Protein AF-A0A3M1PK31-F1 (afdb_monomer)

Mean predicted aligned error: 4.6 Å

Solvent-accessible surface area (backbone atoms only — not comparable to full-atom values): 11891 Å² total; per-residue (Å²): 114,63,51,38,39,35,84,59,72,39,51,84,52,79,40,71,87,61,79,31,56,63,57,50,45,74,75,63,45,59,69,44,37,24,31,29,50,45,69,48,54,29,41,84,46,80,47,77,50,61,44,67,73,58,54,55,54,56,68,67,38,74,62,47,71,77,69,54,77,56,72,64,44,52,56,43,36,50,56,41,58,54,45,69,75,42,65,96,52,27,50,86,71,36,68,51,50,34,38,72,49,51,56,53,65,58,42,43,55,52,47,49,57,51,48,58,59,50,70,77,45,86,55,50,42,54,75,44,83,42,83,40,69,44,73,64,73,96,78,86,60,80,79,60,76,38,79,33,32,20,42,38,34,38,50,75,64,78,46,43,69,49,53,51,48,56,32,50,73,35,91,77,58,48,81,64,50,76,57,95,78,26,33,34,40,58,45,60,80,54,53,84,87,45,48,66,60,50,50,52,50,48,55,71,74,33,92

Foldseek 3Di:
DQAQAAQDALVVLVDDGGDHPVVCVVVPDAKDWYFCCFLLVFDGAIDIDGDPVVVVVVCPPPCCVVRPDDPVSVVRSVVSVVLVVVVVCNLVPRLSSVLQSDDQVVLVVLVVVLVVLCVVADFQKDKDKDKDWDATDDPPPSPDTRIFIKIKIAGNDDFPVSLQVLQCPDVVRQHFDDDPRITIDTSSPQDPVCSVVVSVSRRVSGD

Structure (mmCIF, N/CA/C/O backbone):
data_AF-A0A3M1PK31-F1
#
_entry.id   AF-A0A3M1PK31-F1
#
loop_
_atom_site.group_PDB
_atom_site.id
_atom_site.type_symbol
_atom_site.label_atom_id
_atom_site.label_alt_id
_atom_site.label_comp_id
_atom_site.label_asym_id
_atom_site.label_entity_id
_atom_site.label_seq_id
_atom_site.pdbx_PDB_ins_code
_atom_site.Cartn_x
_atom_site.Cartn_y
_atom_site.Cartn_z
_atom_site.occupancy
_atom_site.B_iso_or_equiv
_atom_site.auth_seq_id
_atom_site.auth_comp_id
_atom_site.auth_asym_id
_atom_site.auth_atom_id
_atom_site.pdbx_PDB_model_num
ATOM 1 N N . ASP A 1 1 ? -18.184 7.764 10.347 1.00 86.62 1 ASP A N 1
ATOM 2 C CA . ASP A 1 1 ? -17.273 6.761 9.772 1.00 86.62 1 ASP A CA 1
ATOM 3 C C . ASP A 1 1 ? -15.996 7.482 9.392 1.00 86.62 1 ASP A C 1
ATOM 5 O O . ASP A 1 1 ? -16.093 8.498 8.718 1.00 86.62 1 ASP A O 1
ATOM 9 N N . LEU A 1 2 ? -14.847 7.027 9.887 1.00 87.75 2 LEU A N 1
ATOM 10 C CA . LEU A 1 2 ? -13.545 7.624 9.579 1.00 87.75 2 LEU A CA 1
ATOM 11 C C . LEU A 1 2 ? -12.816 6.904 8.448 1.00 87.75 2 LEU A C 1
ATOM 13 O O . LEU A 1 2 ? -11.747 7.344 8.048 1.00 87.75 2 LEU A O 1
ATOM 17 N N . GLY A 1 3 ? -13.347 5.793 7.933 1.00 83.75 3 GLY A N 1
ATOM 18 C CA . GLY A 1 3 ? -12.746 5.083 6.813 1.00 83.75 3 GLY A CA 1
ATOM 19 C C . GLY A 1 3 ? -11.389 4.456 7.153 1.00 83.75 3 GLY A C 1
ATOM 20 O O . GLY A 1 3 ? -11.340 3.251 7.378 1.00 83.75 3 GLY A O 1
ATOM 21 N N . GLY A 1 4 ? -10.308 5.245 7.137 1.00 79.19 4 GLY A N 1
ATOM 22 C CA . GLY A 1 4 ? -8.901 4.827 7.196 1.00 79.19 4 GLY A CA 1
ATOM 23 C C . GLY A 1 4 ? -8.411 4.282 8.540 1.00 79.19 4 GLY A C 1
ATOM 24 O O . GLY A 1 4 ? -7.447 3.516 8.556 1.00 79.19 4 GLY A O 1
ATOM 25 N N . GLY A 1 5 ? -9.085 4.621 9.644 1.00 84.88 5 GLY A N 1
ATOM 26 C CA . GLY A 1 5 ? -8.780 4.057 10.962 1.00 84.88 5 GLY A CA 1
ATOM 27 C C . GLY A 1 5 ? -7.474 4.553 11.571 1.00 84.88 5 GLY A C 1
ATOM 28 O O . GLY A 1 5 ? -6.695 3.761 12.099 1.00 84.88 5 GLY A O 1
ATOM 29 N N . ILE A 1 6 ? -7.224 5.858 11.484 1.00 90.75 6 ILE A N 1
ATOM 30 C CA . ILE A 1 6 ? -5.973 6.464 11.936 1.00 90.75 6 ILE A CA 1
ATOM 31 C C . ILE A 1 6 ? -5.894 6.460 13.464 1.00 90.75 6 ILE A C 1
ATOM 33 O O . ILE A 1 6 ? -6.702 7.085 14.147 1.00 90.75 6 ILE A O 1
ATOM 37 N N . LEU A 1 7 ? -4.919 5.738 14.022 1.00 92.56 7 LEU A N 1
ATOM 38 C CA . LEU A 1 7 ? -4.739 5.621 15.477 1.00 92.56 7 LEU A CA 1
ATOM 39 C C . LEU A 1 7 ? -3.730 6.617 16.058 1.00 92.56 7 LEU A C 1
ATOM 41 O O . LEU A 1 7 ? -3.686 6.801 17.276 1.00 92.56 7 LEU A O 1
ATOM 45 N N . LEU A 1 8 ? -2.901 7.216 15.206 1.00 91.31 8 LEU A N 1
ATOM 46 C CA . LEU A 1 8 ? -1.819 8.133 15.555 1.00 91.31 8 LEU A CA 1
ATOM 47 C C . LEU A 1 8 ? -1.768 9.249 14.518 1.00 91.31 8 LEU A C 1
ATOM 49 O O . LEU A 1 8 ? -2.041 8.988 13.352 1.00 91.31 8 LEU A O 1
ATOM 53 N N . ASP A 1 9 ? -1.355 10.440 14.937 1.00 91.00 9 ASP A N 1
ATOM 54 C CA . ASP A 1 9 ? -1.111 11.555 14.025 1.00 91.00 9 ASP A CA 1
ATOM 55 C C . ASP A 1 9 ? -0.061 11.174 12.962 1.00 91.00 9 ASP A C 1
ATOM 57 O O . ASP A 1 9 ? 1.114 10.935 13.271 1.00 91.00 9 ASP A O 1
ATOM 61 N N . LEU A 1 10 ? -0.507 11.093 11.705 1.00 89.31 10 LEU A N 1
ATOM 62 C CA . LEU A 1 10 ? 0.322 10.699 10.570 1.00 89.31 10 LEU A CA 1
ATOM 63 C C . LEU A 1 10 ? 1.341 11.776 10.187 1.00 89.31 10 LEU A C 1
ATOM 65 O O . LEU A 1 10 ? 2.381 11.445 9.612 1.00 89.31 10 LEU A O 1
ATOM 69 N N . GLN A 1 11 ? 1.114 13.035 10.568 1.00 89.94 11 GLN A N 1
ATOM 70 C CA . GLN A 1 11 ? 2.037 14.135 10.290 1.00 89.94 11 GLN A CA 1
ATOM 71 C C . GLN A 1 11 ? 3.394 13.915 10.962 1.00 89.94 11 GLN A C 1
ATOM 73 O O . GLN A 1 11 ? 4.430 14.309 10.426 1.00 89.94 11 GLN A O 1
ATOM 78 N N . THR A 1 12 ? 3.420 13.169 12.072 1.00 89.62 12 THR A N 1
ATOM 79 C CA . THR A 1 12 ? 4.662 12.732 12.733 1.00 89.62 12 THR A CA 1
ATOM 80 C C . THR A 1 12 ? 5.536 11.813 11.867 1.00 89.62 12 THR A C 1
ATOM 82 O O . THR A 1 12 ? 6.713 11.616 12.171 1.00 89.62 12 THR A O 1
ATOM 85 N N . PHE A 1 13 ? 4.985 11.283 10.772 1.00 87.31 13 PHE A N 1
ATOM 86 C CA . PHE A 1 13 ? 5.666 10.454 9.777 1.00 87.31 13 PHE A CA 1
ATOM 87 C C . PHE A 1 13 ? 5.827 11.159 8.420 1.00 87.31 13 PHE A C 1
ATOM 89 O O . PHE A 1 13 ? 6.132 10.498 7.430 1.00 87.31 13 PHE A O 1
ATOM 96 N N . GLY A 1 14 ? 5.617 12.480 8.355 1.00 86.00 14 GLY A N 1
ATOM 97 C CA . GLY A 1 14 ? 5.707 13.249 7.109 1.00 86.00 14 GLY A CA 1
ATOM 98 C C . GLY A 1 14 ? 4.541 13.011 6.148 1.00 86.00 14 GLY A C 1
ATOM 99 O O . GLY A 1 14 ? 4.674 13.251 4.951 1.00 86.00 14 GLY A O 1
ATOM 100 N N . LEU A 1 15 ? 3.416 12.511 6.662 1.00 87.44 15 LEU A N 1
ATOM 101 C CA . LEU A 1 15 ? 2.201 12.262 5.897 1.00 87.44 15 LEU A CA 1
ATOM 102 C C . LEU A 1 15 ? 1.158 13.368 6.130 1.00 87.44 15 LEU A C 1
ATOM 104 O O . LEU A 1 15 ? 1.222 14.072 7.137 1.00 87.44 15 LEU A O 1
ATOM 108 N N . PRO A 1 16 ? 0.181 13.507 5.225 1.00 85.81 16 PRO A N 1
ATOM 109 C CA . PRO A 1 16 ? -0.961 14.399 5.389 1.00 85.81 16 PRO A CA 1
ATOM 110 C C . PRO A 1 16 ? -1.743 14.199 6.685 1.00 85.81 16 PRO A C 1
ATOM 112 O O . PRO A 1 16 ? -1.752 13.108 7.263 1.00 85.81 16 PRO A O 1
ATOM 115 N N . TYR A 1 17 ? -2.436 15.257 7.114 1.00 87.50 17 TYR A N 1
ATOM 116 C CA . TYR A 1 17 ? -3.366 15.156 8.233 1.00 87.50 17 TYR A CA 1
ATOM 117 C C . TYR A 1 17 ? -4.564 14.291 7.850 1.00 87.50 17 TYR A C 1
ATOM 119 O O . TYR A 1 17 ? -5.171 14.458 6.795 1.00 87.50 17 TYR A O 1
ATOM 127 N N . GLU A 1 18 ? -4.933 13.412 8.770 1.00 86.75 18 GLU A N 1
ATOM 128 C CA . GLU A 1 18 ? -6.112 12.569 8.689 1.00 86.75 18 GLU A CA 1
ATOM 129 C C . GLU A 1 18 ? -6.765 12.502 10.070 1.00 86.75 18 GLU A C 1
ATOM 131 O O . GLU A 1 18 ? -6.036 12.365 11.061 1.00 86.75 18 GLU A O 1
ATOM 136 N N . PRO A 1 19 ? -8.107 12.542 10.176 1.00 88.44 19 PRO A N 1
ATOM 137 C CA . PRO A 1 19 ? -8.781 12.520 11.466 1.00 88.44 19 PRO A CA 1
ATOM 138 C C . PRO A 1 19 ? -8.386 11.305 12.308 1.00 88.44 19 PRO A C 1
ATOM 140 O O . PRO A 1 19 ? -8.668 10.151 11.959 1.00 88.44 19 PRO A O 1
ATOM 143 N N . VAL A 1 20 ? -7.772 11.562 13.463 1.00 93.25 20 VAL A N 1
ATOM 144 C CA . VAL A 1 20 ? -7.381 10.498 14.384 1.00 93.25 20 VAL A CA 1
ATOM 145 C C . VAL A 1 20 ? -8.629 9.995 15.110 1.00 93.25 20 VAL A C 1
ATOM 147 O O . VAL A 1 20 ? -9.448 10.764 15.616 1.00 93.25 20 VAL A O 1
ATOM 150 N N . VAL A 1 21 ? -8.771 8.674 15.226 1.00 94.25 21 VAL A N 1
ATOM 151 C CA . VAL A 1 21 ? -9.909 8.023 15.899 1.00 94.25 21 VAL A CA 1
ATOM 152 C C . VAL A 1 21 ? -10.129 8.587 17.306 1.00 94.25 21 VAL A C 1
ATOM 154 O O . VAL A 1 21 ? -11.269 8.788 17.723 1.00 94.25 21 VAL A O 1
ATOM 157 N N . ARG A 1 22 ? -9.041 8.867 18.034 1.00 93.88 22 ARG A N 1
ATOM 158 C CA . ARG A 1 22 ? -9.087 9.467 19.372 1.00 93.88 22 ARG A CA 1
ATOM 159 C C . ARG A 1 22 ? -9.690 10.874 19.357 1.00 93.88 22 ARG A C 1
ATOM 161 O O . ARG A 1 22 ? -10.565 11.134 20.173 1.00 93.88 22 ARG A O 1
ATOM 168 N N . GLU A 1 23 ? -9.271 11.729 18.428 1.00 94.44 23 GLU A N 1
ATOM 169 C CA . GLU A 1 23 ? -9.758 13.112 18.316 1.00 94.44 23 GLU A CA 1
ATOM 170 C C . GLU A 1 23 ? -11.274 13.136 18.119 1.00 94.44 23 GLU A C 1
ATOM 172 O O . GLU A 1 23 ? -11.984 13.873 18.792 1.00 94.44 23 GLU A O 1
ATOM 177 N N . SER A 1 24 ? -11.802 12.249 17.269 1.00 93.62 24 SER A N 1
ATOM 178 C CA . SER A 1 24 ? -13.251 12.151 17.047 1.00 93.62 24 SER A CA 1
ATOM 179 C C . SER A 1 24 ? -14.029 11.798 18.320 1.00 93.62 24 SER A C 1
ATOM 181 O O . SER A 1 24 ? -15.125 12.318 18.538 1.00 93.62 24 SER A O 1
ATOM 183 N N . ILE A 1 25 ? -13.473 10.927 19.168 1.00 94.56 25 ILE A N 1
ATOM 184 C CA . ILE A 1 25 ? -14.068 10.571 20.463 1.00 94.56 25 ILE A CA 1
ATOM 185 C C . ILE A 1 25 ? -13.979 11.742 21.449 1.00 94.56 25 ILE A C 1
ATOM 187 O O . ILE A 1 25 ? -14.954 12.027 22.141 1.00 94.56 25 ILE A O 1
ATOM 191 N N . GLU A 1 26 ? -12.842 12.436 21.497 1.00 94.56 26 GLU A N 1
ATOM 192 C CA . GLU A 1 26 ? -12.623 13.603 22.364 1.00 94.56 26 GLU A CA 1
ATOM 193 C C . GLU A 1 26 ? -13.519 14.792 21.982 1.00 94.56 26 GLU A C 1
ATOM 195 O O . GLU A 1 26 ? -13.998 15.503 22.863 1.00 94.56 26 GLU A O 1
ATOM 200 N N . LEU A 1 27 ? -13.855 14.939 20.695 1.00 95.31 27 LEU A N 1
ATOM 201 C CA . LEU A 1 27 ? -14.845 15.898 20.184 1.00 95.31 27 LEU A CA 1
ATOM 202 C C . LEU A 1 27 ? -16.301 15.543 20.546 1.00 95.31 27 LEU A C 1
ATOM 204 O O . LEU A 1 27 ? -17.226 16.273 20.195 1.00 95.31 27 LEU A O 1
ATOM 208 N N . GLY A 1 28 ? -16.523 14.435 21.257 1.00 94.94 28 GLY A N 1
ATOM 209 C CA . GLY A 1 28 ? -17.825 14.058 21.801 1.00 94.94 28 GLY A CA 1
ATOM 210 C C . GLY A 1 28 ? -18.619 13.069 20.952 1.00 94.94 28 GLY A C 1
ATOM 211 O O . GLY A 1 28 ? -19.740 12.733 21.344 1.00 94.94 28 GLY A O 1
ATOM 212 N N . THR A 1 29 ? -18.054 12.560 19.849 1.00 96.25 29 THR A N 1
ATOM 213 C CA . THR A 1 29 ? -18.714 11.553 19.003 1.00 96.25 29 THR A CA 1
ATOM 214 C C . THR A 1 29 ? -19.047 10.300 19.813 1.00 96.25 29 THR A C 1
ATOM 216 O O . THR A 1 29 ? -18.182 9.686 20.437 1.00 96.25 29 THR A O 1
ATOM 219 N N . ASP A 1 30 ? -20.313 9.885 19.779 1.00 97.19 30 ASP A N 1
ATOM 220 C CA . ASP A 1 30 ? -20.804 8.752 20.565 1.00 97.19 30 ASP A CA 1
ATOM 221 C C . ASP A 1 30 ? -20.261 7.399 20.091 1.00 97.19 30 ASP A C 1
ATOM 223 O O . ASP A 1 30 ? -19.951 6.522 20.907 1.00 97.19 30 ASP A O 1
ATOM 227 N N . VAL A 1 31 ? -20.170 7.227 18.769 1.00 97.62 31 VAL A N 1
ATOM 228 C CA . VAL A 1 31 ? -19.712 6.009 18.095 1.00 97.62 31 VAL A CA 1
ATOM 229 C C . VAL A 1 31 ? -18.924 6.379 16.843 1.00 97.62 31 VAL A C 1
ATOM 231 O O . VAL A 1 31 ? -19.409 7.098 15.973 1.00 97.62 31 VAL A O 1
ATOM 234 N N . VAL A 1 32 ? -17.724 5.825 16.730 1.00 97.06 32 VAL A N 1
ATOM 235 C CA . VAL A 1 32 ? -16.835 5.945 15.579 1.00 97.06 32 VAL A CA 1
ATOM 236 C C . VAL A 1 32 ? -16.633 4.561 14.970 1.00 97.06 32 VAL A C 1
ATOM 238 O O . VAL A 1 32 ? -16.400 3.578 15.676 1.00 97.06 32 VAL A O 1
ATOM 241 N N . THR A 1 33 ? -16.711 4.493 13.645 1.00 96.38 33 THR A N 1
ATOM 242 C CA . THR A 1 33 ? -16.444 3.286 12.857 1.00 96.38 33 THR A CA 1
ATOM 243 C C . THR A 1 33 ? -15.289 3.528 11.898 1.00 96.38 33 THR A C 1
ATOM 245 O O . THR A 1 33 ? -15.103 4.662 11.456 1.00 96.38 33 THR A O 1
ATOM 248 N N . PHE A 1 34 ? -14.528 2.483 11.578 1.00 94.88 34 PHE A N 1
ATOM 249 C CA . PHE A 1 34 ? -13.478 2.520 10.558 1.00 94.88 34 PHE A CA 1
ATOM 250 C C . PHE A 1 34 ? -13.084 1.110 10.095 1.00 94.88 34 PHE A C 1
ATOM 252 O O . PHE A 1 34 ? -13.399 0.113 10.750 1.00 94.88 34 PHE A O 1
ATOM 259 N N . SER A 1 35 ? -12.397 1.032 8.956 1.00 92.81 35 SER A N 1
ATOM 260 C CA . SER A 1 35 ? -11.882 -0.213 8.379 1.00 92.81 35 SER A CA 1
ATOM 261 C C . SER A 1 35 ? -10.539 -0.598 9.002 1.00 92.81 35 SER A C 1
ATOM 263 O O . SER A 1 35 ? -9.693 0.264 9.237 1.00 92.81 35 SER A O 1
ATOM 265 N N . GLY A 1 36 ? -10.322 -1.892 9.242 1.00 93.69 36 GLY A N 1
ATOM 266 C CA . GLY A 1 36 ? -9.057 -2.391 9.782 1.00 93.69 36 GLY A CA 1
ATOM 267 C C . GLY A 1 36 ? -7.964 -2.663 8.744 1.00 93.69 36 GLY A C 1
ATOM 268 O O . GLY A 1 36 ? -6.801 -2.761 9.113 1.00 93.69 36 GLY A O 1
ATOM 269 N N . ASP A 1 37 ? -8.313 -2.735 7.462 1.00 92.00 37 ASP A N 1
ATOM 270 C CA . ASP A 1 37 ? -7.455 -3.113 6.327 1.00 92.00 37 ASP A CA 1
ATOM 271 C C . ASP A 1 37 ? -7.044 -1.944 5.423 1.00 92.00 37 ASP A C 1
ATOM 273 O O . ASP A 1 37 ? -6.494 -2.147 4.342 1.00 92.00 37 ASP A O 1
ATOM 277 N N . LYS A 1 38 ? -7.302 -0.708 5.859 1.00 89.19 38 LYS A N 1
ATOM 278 C CA . LYS A 1 38 ? -6.835 0.505 5.176 1.00 89.19 38 LYS A CA 1
ATOM 279 C C . LYS A 1 38 ? -5.492 0.953 5.753 1.00 89.19 38 LYS A C 1
ATOM 281 O O . LYS A 1 38 ? -4.546 0.171 5.805 1.00 89.19 38 LYS A O 1
ATOM 286 N N . VAL A 1 39 ? -5.392 2.196 6.225 1.00 88.81 39 VAL A N 1
ATOM 287 C CA . VAL A 1 39 ? -4.145 2.730 6.794 1.00 88.81 39 VAL A CA 1
ATOM 288 C C . VAL A 1 39 ? -3.768 2.011 8.092 1.00 88.81 39 VAL A C 1
ATOM 290 O O . VAL A 1 39 ? -2.580 1.848 8.365 1.00 88.81 39 VAL A O 1
ATOM 293 N N . LEU A 1 40 ? -4.754 1.478 8.832 1.00 91.75 40 LEU A N 1
ATOM 294 C CA . LEU A 1 40 ? -4.490 0.592 9.969 1.00 91.75 40 LEU A CA 1
ATOM 295 C C . LEU A 1 40 ? -3.651 -0.645 9.589 1.00 91.75 40 LEU A C 1
ATOM 297 O O . LEU A 1 40 ? -2.996 -1.203 10.459 1.00 91.75 40 LEU A O 1
ATOM 301 N N . GLY A 1 41 ? -3.655 -1.078 8.322 1.00 91.12 41 GLY A N 1
ATOM 302 C CA . GLY A 1 41 ? -2.794 -2.155 7.817 1.00 91.12 41 GLY A CA 1
ATOM 303 C C . GLY A 1 41 ? -3.008 -3.524 8.465 1.00 91.12 41 GLY A C 1
ATOM 304 O O . GLY A 1 41 ? -2.097 -4.353 8.472 1.00 91.12 41 GLY A O 1
ATOM 305 N N . GLY A 1 42 ? -4.184 -3.749 9.045 1.00 94.00 42 GLY A N 1
ATOM 306 C CA . GLY A 1 42 ? -4.622 -5.028 9.584 1.00 94.00 42 GLY A CA 1
ATOM 307 C C . GLY A 1 42 ? -5.435 -5.847 8.578 1.00 94.00 42 GLY A C 1
ATOM 308 O O . GLY A 1 42 ? -5.449 -5.558 7.383 1.00 94.00 42 GLY A O 1
ATOM 309 N N . PRO A 1 43 ? -6.114 -6.904 9.046 1.00 95.62 43 PRO A N 1
ATOM 310 C CA . PRO A 1 43 ? -6.991 -7.712 8.208 1.00 95.62 43 PRO A CA 1
ATOM 311 C C . PRO A 1 43 ? -8.330 -7.009 7.946 1.00 95.62 43 PRO A C 1
ATOM 313 O O . PRO A 1 43 ? -8.753 -6.132 8.712 1.00 95.62 43 PRO A O 1
ATOM 316 N N . GLN A 1 44 ? -9.048 -7.470 6.915 1.00 95.06 44 GLN A N 1
ATOM 317 C CA . GLN A 1 44 ? -10.395 -6.989 6.607 1.00 95.06 44 GLN A CA 1
ATOM 318 C C . GLN A 1 44 ? -11.303 -7.117 7.830 1.00 95.06 44 GLN A C 1
ATOM 320 O O . GLN A 1 44 ? -11.573 -8.211 8.329 1.00 95.06 44 GLN A O 1
ATOM 325 N N . SER A 1 45 ? -11.747 -5.970 8.338 1.00 95.44 45 SER A N 1
ATOM 326 C CA . SER A 1 45 ? -12.556 -5.873 9.549 1.00 95.44 45 SER A CA 1
ATOM 327 C C . SER A 1 45 ? -13.219 -4.500 9.662 1.00 95.44 45 SER A C 1
ATOM 329 O O . SER A 1 45 ? -12.711 -3.502 9.150 1.00 95.44 45 SER A O 1
ATOM 331 N N . GLY A 1 46 ? -14.366 -4.456 10.341 1.00 95.75 46 GLY A N 1
ATOM 332 C CA . GLY A 1 46 ? -15.018 -3.219 10.763 1.00 95.75 46 GLY A CA 1
ATOM 333 C C . GLY A 1 46 ? -14.807 -3.013 12.257 1.00 95.75 46 GLY A C 1
ATOM 334 O O . GLY A 1 46 ? -15.216 -3.853 13.062 1.00 95.75 46 GLY A O 1
ATOM 335 N N . ILE A 1 47 ? -14.171 -1.908 12.633 1.00 96.69 47 ILE A N 1
ATOM 336 C CA . ILE A 1 47 ? -13.878 -1.576 14.026 1.00 96.69 47 ILE A CA 1
ATOM 337 C C . ILE A 1 47 ? -14.864 -0.509 14.484 1.00 96.69 47 ILE A C 1
ATOM 339 O O . ILE A 1 47 ? -15.082 0.483 13.794 1.00 96.69 47 ILE A O 1
ATOM 343 N N . ILE A 1 48 ? -15.468 -0.731 15.652 1.00 97.06 48 ILE A N 1
ATOM 344 C CA . ILE A 1 48 ? -16.430 0.180 16.274 1.00 97.06 48 ILE A CA 1
ATOM 345 C C . ILE A 1 48 ? -15.902 0.547 17.658 1.00 97.06 48 ILE A C 1
ATOM 347 O O . ILE A 1 48 ? -15.721 -0.327 18.510 1.00 97.06 48 ILE A O 1
ATOM 351 N N . VAL A 1 49 ? -15.678 1.837 17.888 1.00 97.00 49 VAL A N 1
ATOM 352 C CA . VAL A 1 49 ? -15.252 2.398 19.177 1.00 97.00 49 VAL A CA 1
ATOM 353 C C . VAL A 1 49 ? -16.223 3.496 19.596 1.00 97.00 49 VAL A C 1
ATOM 355 O O . VAL A 1 49 ? -16.871 4.107 18.753 1.00 97.00 49 VAL A O 1
ATOM 358 N N . GLY A 1 50 ? -16.388 3.734 20.892 1.00 96.75 50 GLY A N 1
ATOM 359 C CA . GLY A 1 50 ? -17.373 4.705 21.364 1.00 96.75 50 GLY A CA 1
ATOM 360 C C . GLY A 1 50 ? -17.785 4.493 22.809 1.00 96.75 50 GLY A C 1
ATOM 361 O O . GLY A 1 50 ? -17.183 3.698 23.541 1.00 96.75 50 GLY A O 1
ATOM 362 N N . ARG A 1 51 ? -18.849 5.184 23.220 1.00 96.94 51 ARG A N 1
ATOM 363 C CA . ARG A 1 51 ? -19.367 5.103 24.590 1.00 96.94 51 ARG A CA 1
ATOM 364 C C . ARG A 1 51 ? -19.937 3.722 24.884 1.00 96.94 51 ARG A C 1
ATOM 366 O O . ARG A 1 51 ? -20.609 3.095 24.060 1.00 96.94 51 ARG A O 1
ATOM 373 N N . ARG A 1 52 ? -19.714 3.264 26.118 1.00 97.44 52 ARG A N 1
ATOM 374 C CA . ARG A 1 52 ? -20.092 1.921 26.580 1.00 97.44 52 ARG A CA 1
ATOM 375 C C . ARG A 1 52 ? -21.565 1.601 26.320 1.00 97.44 52 ARG A C 1
ATOM 377 O O . ARG A 1 52 ? -21.863 0.495 25.884 1.00 97.44 52 ARG A O 1
ATOM 384 N N . GLU A 1 53 ? -22.471 2.539 26.580 1.00 97.50 53 GLU A N 1
ATOM 385 C CA . GLU A 1 53 ? -23.916 2.333 26.425 1.00 97.50 53 GLU A CA 1
ATOM 386 C C . GLU A 1 53 ? -24.325 1.980 24.986 1.00 97.50 53 GLU A C 1
ATOM 388 O O . GLU A 1 53 ? -25.109 1.051 24.783 1.00 97.50 53 GLU A O 1
ATOM 393 N N . TYR A 1 54 ? -23.734 2.637 23.984 1.00 97.75 54 TYR A N 1
ATOM 394 C CA . TYR A 1 54 ? -24.013 2.370 22.573 1.00 97.75 54 TYR A CA 1
ATOM 395 C C . TYR A 1 54 ? -23.338 1.086 22.099 1.00 97.75 54 TYR A C 1
ATOM 397 O O . TYR A 1 54 ? -23.985 0.254 21.465 1.00 97.75 54 TYR A O 1
ATOM 405 N N . ILE A 1 55 ? -22.080 0.850 22.487 1.00 97.94 55 ILE A N 1
ATOM 406 C CA . ILE A 1 55 ? -21.373 -0.395 22.149 1.00 97.94 55 ILE A CA 1
ATOM 407 C C . ILE A 1 55 ? -22.107 -1.621 22.713 1.00 97.94 55 ILE A C 1
ATOM 409 O O . ILE A 1 55 ? -22.207 -2.646 22.040 1.00 97.94 55 ILE A O 1
ATOM 413 N N . GLN A 1 56 ? -22.669 -1.532 23.922 1.00 97.56 56 GLN A N 1
ATOM 414 C CA . GLN A 1 56 ? -23.452 -2.624 24.509 1.00 97.56 56 GLN A CA 1
ATOM 415 C C . GLN A 1 56 ? -24.772 -2.870 23.770 1.00 97.56 56 GLN A C 1
ATOM 417 O O . GLN A 1 56 ? -25.163 -4.025 23.607 1.00 97.56 56 GLN A O 1
ATOM 422 N N . LYS A 1 57 ? -25.444 -1.816 23.285 1.00 97.62 57 LYS A N 1
ATOM 423 C CA . LYS A 1 57 ? -26.628 -1.960 22.422 1.00 97.62 57 LYS A CA 1
ATOM 424 C C . LYS A 1 57 ? -26.265 -2.639 21.098 1.00 97.62 57 LYS A C 1
ATOM 426 O O . LYS A 1 57 ? -26.920 -3.606 20.722 1.00 97.62 57 LYS A O 1
ATOM 431 N N . ILE A 1 58 ? -25.183 -2.203 20.446 1.00 97.00 58 ILE A N 1
ATOM 432 C CA . ILE A 1 58 ? -24.695 -2.779 19.181 1.00 97.00 58 ILE A CA 1
ATOM 433 C C . ILE A 1 58 ? -24.363 -4.265 19.354 1.00 97.00 58 ILE A C 1
ATOM 435 O O . ILE A 1 58 ? -24.837 -5.089 18.579 1.00 97.00 58 ILE A O 1
ATOM 439 N N . LYS A 1 59 ? -23.635 -4.636 20.417 1.00 95.88 59 LYS A N 1
ATOM 440 C CA . LYS A 1 59 ? -23.257 -6.034 20.702 1.00 95.88 59 LYS A CA 1
ATOM 441 C C . LYS A 1 59 ? -24.444 -6.990 20.852 1.00 95.88 59 LYS A C 1
ATOM 443 O O . LYS A 1 59 ? -24.289 -8.175 20.573 1.00 95.88 59 LYS A O 1
ATOM 448 N N . LYS A 1 60 ? -25.600 -6.497 21.305 1.00 96.94 60 LYS A N 1
ATOM 449 C CA . LYS A 1 60 ? -26.825 -7.295 21.483 1.00 96.94 60 LYS A CA 1
ATOM 450 C C . LYS A 1 60 ? -27.633 -7.462 20.194 1.00 96.94 60 LYS A C 1
ATOM 452 O O . LYS A 1 60 ? -28.564 -8.261 20.180 1.00 96.94 60 LYS A O 1
ATOM 457 N N . ASN A 1 61 ? -27.313 -6.719 19.134 1.00 97.31 61 ASN A N 1
ATOM 458 C CA . ASN A 1 61 ? -28.024 -6.830 17.867 1.00 97.31 61 ASN A CA 1
ATOM 459 C C . ASN A 1 61 ? -27.808 -8.237 17.263 1.00 97.31 61 ASN A C 1
ATOM 461 O O . ASN A 1 61 ? -26.654 -8.651 17.125 1.00 97.31 61 ASN A O 1
ATOM 465 N N . PRO A 1 62 ? -28.869 -8.966 16.859 1.00 97.00 62 PRO A N 1
ATOM 466 C CA . PRO A 1 62 ? -28.746 -10.286 16.232 1.00 97.00 62 PRO A CA 1
ATOM 467 C C . PRO A 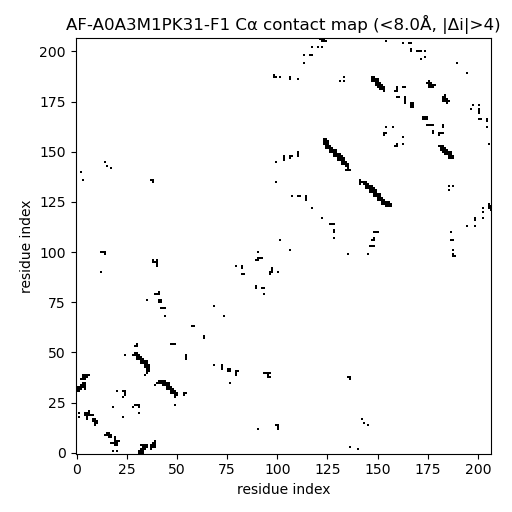1 62 ? -27.802 -10.328 15.020 1.00 97.00 62 PRO A C 1
ATOM 469 O O . PRO A 1 62 ? -27.136 -11.341 14.793 1.00 97.00 62 PRO A O 1
ATOM 472 N N . LEU A 1 63 ? -27.669 -9.215 14.286 1.00 96.56 63 LEU A N 1
ATOM 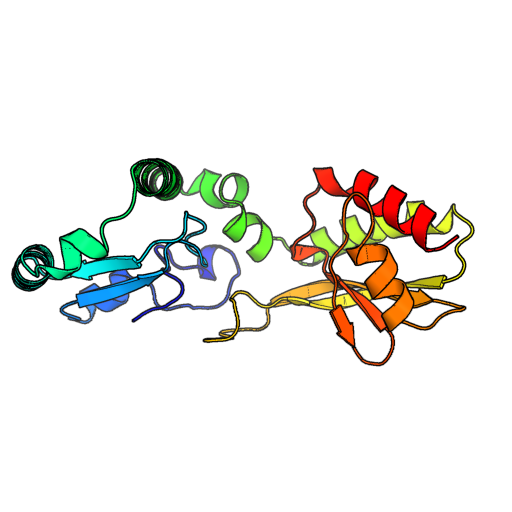473 C CA . LEU A 1 63 ? -26.736 -9.089 13.162 1.00 96.56 63 LEU A CA 1
ATOM 474 C C . LEU A 1 63 ? -25.276 -9.310 13.573 1.00 96.56 63 LEU A C 1
ATOM 476 O O . LEU A 1 63 ? -24.486 -9.782 12.759 1.00 96.56 63 LEU A O 1
ATOM 480 N N . MET A 1 64 ? -24.910 -9.076 14.838 1.00 94.69 64 MET A N 1
ATOM 481 C CA . MET A 1 64 ? -23.550 -9.327 15.324 1.00 94.69 64 MET A CA 1
ATOM 482 C C . MET A 1 64 ? -23.142 -10.793 15.210 1.00 94.69 64 MET A C 1
ATOM 484 O O . MET A 1 64 ? -21.952 -11.084 15.123 1.00 94.69 64 MET A O 1
ATOM 488 N N . ARG A 1 65 ? -24.098 -11.732 15.180 1.00 95.31 65 ARG A N 1
ATOM 489 C CA . ARG A 1 65 ? -23.787 -13.148 14.955 1.00 95.31 65 ARG A CA 1
ATOM 490 C C . ARG A 1 65 ? -23.418 -13.436 13.501 1.00 95.31 65 ARG A C 1
ATOM 492 O O . ARG A 1 65 ? -22.569 -14.303 13.278 1.00 95.31 65 ARG A O 1
ATOM 499 N N . ALA A 1 66 ? -24.055 -12.744 12.558 1.00 96.69 66 ALA A N 1
ATOM 500 C CA . ALA A 1 66 ? -23.793 -12.860 11.126 1.00 96.69 66 ALA A CA 1
ATOM 501 C C . ALA A 1 66 ? -22.517 -12.104 10.719 1.00 96.69 66 ALA A C 1
ATOM 503 O O . ALA A 1 66 ? -21.757 -12.594 9.895 1.00 96.69 66 ALA A O 1
ATOM 504 N N . LEU A 1 67 ? -22.249 -10.958 11.354 1.00 96.31 67 LEU A N 1
ATOM 505 C CA . LEU A 1 67 ? -21.097 -10.086 11.085 1.00 96.31 67 LEU A CA 1
ATOM 506 C C . LEU A 1 67 ? -19.853 -10.418 11.928 1.00 96.31 67 LEU A C 1
ATOM 508 O O . LEU A 1 67 ? -18.875 -9.671 11.925 1.00 96.31 67 LEU A O 1
ATOM 512 N N . ARG A 1 68 ? -19.883 -11.507 12.706 1.00 95.69 68 ARG A N 1
ATOM 513 C CA . ARG A 1 68 ? -18.769 -11.872 13.585 1.00 95.69 68 ARG A CA 1
ATOM 514 C C . ARG A 1 68 ? -17.553 -12.273 12.753 1.00 95.69 68 ARG A C 1
ATOM 516 O O . ARG A 1 68 ? -17.628 -13.236 11.995 1.00 95.69 68 ARG A O 1
ATOM 523 N N . CYS A 1 69 ? -16.436 -11.586 12.970 1.00 96.62 69 CYS A N 1
ATOM 524 C CA . CYS A 1 69 ? -15.152 -11.940 12.372 1.00 96.62 69 CYS A CA 1
ATOM 525 C C . CYS A 1 69 ? -14.710 -13.351 12.789 1.00 96.62 69 CYS A C 1
ATOM 527 O O . CYS A 1 69 ? -15.041 -13.829 13.882 1.00 96.62 69 CYS A O 1
ATOM 529 N N . ASP A 1 70 ? -13.955 -14.020 11.924 1.00 97.00 70 ASP A N 1
ATOM 530 C CA . ASP A 1 70 ? -13.372 -15.315 12.240 1.00 97.00 70 ASP A CA 1
ATOM 531 C C . ASP A 1 70 ? -12.125 -15.180 13.137 1.00 97.00 70 ASP A C 1
ATOM 533 O O . ASP A 1 70 ? -11.663 -14.089 13.484 1.00 97.00 70 ASP A O 1
ATOM 537 N N . LYS A 1 71 ? -11.595 -16.329 13.568 1.00 97.75 71 LYS A N 1
ATOM 538 C CA . LYS A 1 71 ? -10.471 -16.398 14.509 1.00 97.75 71 LYS A CA 1
ATOM 539 C C . LYS A 1 71 ? -9.179 -15.814 13.924 1.00 97.75 71 LYS A C 1
ATOM 541 O O . LYS A 1 71 ? -8.413 -15.221 14.681 1.00 97.75 71 LYS A O 1
ATOM 546 N N . LEU A 1 72 ? -8.936 -15.973 12.621 1.00 97.88 72 LEU A N 1
ATOM 547 C CA . LEU A 1 72 ? -7.735 -15.450 11.968 1.00 97.88 72 LEU A CA 1
ATOM 548 C C . LEU A 1 72 ? -7.782 -13.927 11.915 1.00 97.88 72 LEU A C 1
ATOM 550 O O . LEU A 1 72 ? -6.793 -13.293 12.270 1.00 97.88 72 LEU A O 1
ATOM 554 N N . THR A 1 73 ? -8.933 -13.335 11.584 1.00 97.81 73 THR A N 1
ATOM 555 C CA . THR A 1 73 ? -9.104 -11.875 11.630 1.00 97.81 73 THR A CA 1
ATOM 556 C C . THR A 1 73 ? -8.812 -11.318 13.018 1.00 97.81 73 THR A C 1
ATOM 558 O O . THR A 1 73 ? -8.087 -10.336 13.131 1.00 97.81 73 THR A O 1
ATOM 561 N N . TYR A 1 74 ? -9.307 -11.948 14.091 1.00 97.31 74 TYR A N 1
ATOM 562 C CA . TYR A 1 74 ? -8.984 -11.498 15.450 1.00 97.31 74 TYR A CA 1
ATOM 563 C C . TYR A 1 74 ? -7.489 -11.606 15.771 1.00 97.31 74 TYR A C 1
ATOM 565 O O . TYR A 1 74 ? -6.921 -10.655 16.302 1.00 97.31 74 TYR A O 1
ATOM 573 N N . ALA A 1 75 ? -6.851 -12.730 15.433 1.00 98.12 75 ALA A N 1
ATOM 574 C CA . ALA A 1 75 ? -5.429 -12.944 15.703 1.00 98.12 75 ALA A CA 1
ATOM 575 C C . ALA A 1 75 ? -4.535 -11.951 14.94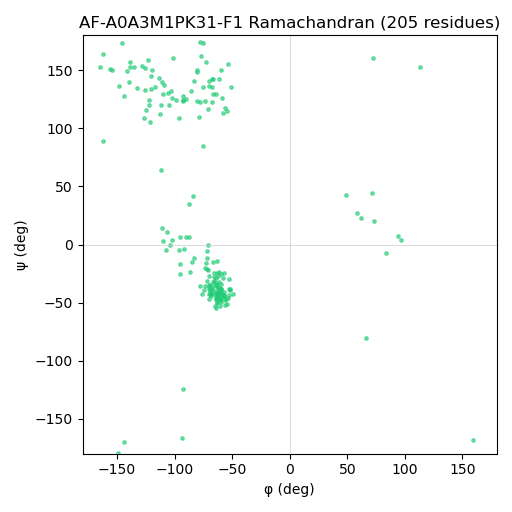0 1.00 98.12 75 ALA A C 1
ATOM 577 O O . ALA A 1 75 ? -3.615 -11.370 15.516 1.00 98.12 75 ALA A O 1
ATOM 578 N N . LEU A 1 76 ? -4.828 -11.720 13.656 1.00 97.31 76 LEU A N 1
ATOM 579 C CA . LEU A 1 76 ? -4.097 -10.766 12.823 1.00 97.31 76 LEU A CA 1
ATOM 580 C C . LEU A 1 76 ? -4.341 -9.324 13.278 1.00 97.31 76 LEU A C 1
ATOM 582 O O . LEU A 1 76 ? -3.389 -8.558 13.381 1.00 97.31 76 LEU A O 1
ATOM 586 N N . LEU A 1 77 ? -5.583 -8.965 13.618 1.00 96.94 77 LEU A N 1
ATOM 587 C CA . LE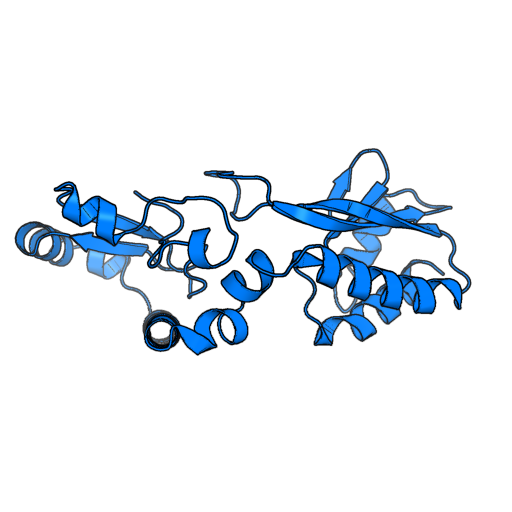U A 1 77 ? -5.895 -7.632 14.132 1.00 96.94 77 LEU A CA 1
ATOM 588 C C . LEU A 1 77 ? -5.186 -7.365 15.465 1.00 96.94 77 LEU A C 1
ATOM 590 O O . LEU A 1 77 ? -4.655 -6.275 15.660 1.00 96.94 77 LEU A O 1
ATOM 594 N N . GLU A 1 78 ? -5.132 -8.344 16.371 1.00 96.88 78 GLU A N 1
ATOM 595 C CA . GLU A 1 78 ? -4.366 -8.216 17.614 1.00 96.88 78 GLU A CA 1
ATOM 596 C C . GLU A 1 78 ? -2.874 -7.989 17.331 1.00 96.88 78 GLU A C 1
ATOM 598 O O . GLU A 1 78 ? -2.273 -7.080 17.909 1.00 96.88 78 GLU A O 1
ATOM 603 N N . ALA A 1 79 ? -2.280 -8.779 16.430 1.00 95.62 79 ALA A N 1
ATOM 604 C CA . ALA A 1 79 ? -0.8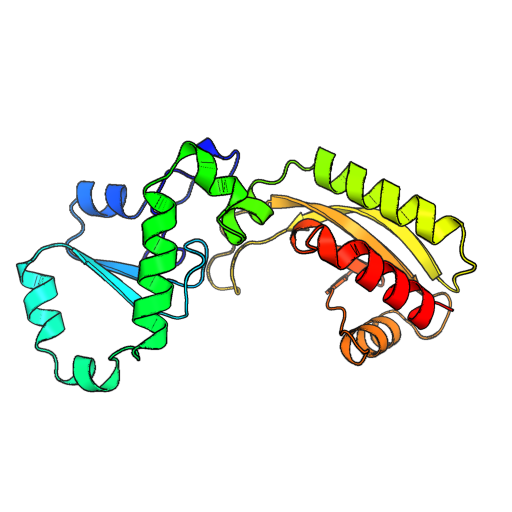80 -8.630 16.045 1.00 95.62 79 ALA A CA 1
ATOM 605 C C . ALA A 1 79 ? -0.593 -7.236 15.461 1.00 95.62 79 ALA A C 1
ATOM 607 O O . ALA A 1 79 ? 0.378 -6.599 15.872 1.00 95.62 79 ALA A O 1
ATOM 608 N N . THR A 1 80 ? -1.469 -6.731 14.585 1.00 94.81 80 THR A N 1
ATOM 609 C CA . THR A 1 80 ? -1.399 -5.366 14.047 1.00 94.81 80 THR A CA 1
ATOM 610 C C . THR A 1 80 ? -1.493 -4.327 15.161 1.00 94.81 80 THR A C 1
ATOM 612 O O . THR A 1 80 ? -0.605 -3.494 15.298 1.00 94.81 80 THR A O 1
ATOM 615 N N . LEU A 1 81 ? -2.510 -4.379 16.027 1.00 94.44 81 LEU A N 1
ATOM 616 C CA . LEU A 1 81 ? -2.680 -3.387 17.097 1.00 94.44 81 LEU A CA 1
ATOM 617 C C . LEU A 1 81 ? -1.497 -3.369 18.079 1.00 94.44 81 LEU A C 1
ATOM 619 O O . LEU A 1 81 ? -1.123 -2.308 18.579 1.00 94.44 81 LEU A O 1
ATOM 623 N N . ARG A 1 82 ? -0.854 -4.517 18.323 1.00 94.38 82 ARG A N 1
ATOM 624 C CA . ARG A 1 82 ? 0.356 -4.598 19.156 1.00 94.38 82 ARG A CA 1
ATOM 625 C C . ARG A 1 82 ? 1.540 -3.833 18.567 1.00 94.38 82 ARG A C 1
ATOM 627 O O . ARG A 1 82 ? 2.347 -3.324 19.344 1.00 94.38 82 ARG A O 1
ATOM 634 N N . THR A 1 83 ? 1.657 -3.682 17.243 1.00 93.69 83 THR A N 1
ATOM 635 C CA . THR A 1 83 ? 2.759 -2.890 16.663 1.00 93.69 83 THR A CA 1
ATOM 636 C C . THR A 1 83 ? 2.665 -1.420 17.061 1.00 93.69 83 THR A C 1
ATOM 638 O O . THR A 1 83 ? 3.692 -0.786 17.300 1.00 93.69 83 THR A O 1
ATOM 641 N N . PHE A 1 84 ? 1.447 -0.888 17.217 1.00 93.00 84 PHE A N 1
ATOM 642 C CA . PHE A 1 84 ? 1.198 0.501 17.625 1.00 93.00 84 PHE A CA 1
ATOM 643 C C . PHE A 1 84 ? 1.634 0.806 19.067 1.00 93.00 84 PHE A C 1
ATOM 645 O O . PHE A 1 84 ? 1.806 1.974 19.420 1.00 93.00 84 PHE A O 1
ATOM 652 N N . LEU A 1 85 ? 1.881 -0.220 19.891 1.00 91.75 85 LEU A N 1
ATOM 653 C CA . LEU A 1 85 ? 2.448 -0.057 21.235 1.00 91.75 85 LEU A CA 1
ATOM 654 C C . LEU A 1 85 ? 3.946 0.300 21.202 1.00 91.75 85 LEU A C 1
ATOM 656 O O . LEU A 1 85 ? 4.465 0.857 22.166 1.00 91.75 85 LEU A O 1
ATOM 660 N N . HIS A 1 86 ? 4.643 0.029 20.093 1.00 90.94 86 HIS A N 1
ATOM 661 C CA . HIS A 1 86 ? 6.086 0.240 19.941 1.00 90.94 86 HIS A CA 1
ATOM 662 C C . HIS A 1 86 ? 6.402 1.366 18.947 1.00 90.94 86 HIS A C 1
ATOM 664 O O . HIS A 1 86 ? 7.022 1.132 17.905 1.00 90.94 86 HIS A O 1
ATOM 670 N N . ARG A 1 87 ? 5.992 2.598 19.286 1.00 84.50 87 ARG A N 1
ATOM 671 C CA . ARG A 1 87 ? 6.042 3.779 18.397 1.00 84.50 87 ARG A CA 1
ATOM 672 C C . ARG A 1 87 ? 7.389 4.005 17.703 1.00 84.50 87 ARG A C 1
ATOM 674 O O . ARG A 1 87 ? 7.403 4.272 16.509 1.00 84.50 87 ARG A O 1
ATOM 681 N N . SER A 1 88 ? 8.508 3.845 18.410 1.00 87.19 88 SER A N 1
ATOM 682 C CA . SER A 1 88 ? 9.856 4.068 17.856 1.00 87.19 88 SER A CA 1
ATOM 683 C C . SER A 1 88 ? 10.229 3.124 16.709 1.00 87.19 88 SER A C 1
ATOM 685 O O . SER A 1 88 ? 11.074 3.469 15.890 1.00 87.19 88 SER A O 1
ATOM 687 N N . SER A 1 89 ? 9.604 1.944 16.650 1.00 90.06 89 SER A N 1
ATOM 688 C CA . SER A 1 89 ? 9.850 0.919 15.625 1.00 90.06 89 SER A CA 1
ATOM 689 C C . SER A 1 89 ? 8.682 0.735 14.648 1.00 90.06 89 SER A C 1
ATOM 691 O O . SER A 1 89 ? 8.699 -0.182 13.823 1.00 90.06 89 SER A O 1
ATOM 693 N N . LEU A 1 90 ? 7.627 1.549 14.786 1.00 91.81 90 LEU A N 1
ATOM 694 C CA . LEU A 1 90 ? 6.352 1.329 14.111 1.00 91.81 90 LEU A CA 1
ATOM 695 C C . LEU A 1 90 ? 6.509 1.412 12.592 1.00 91.81 90 LEU A C 1
ATOM 697 O O . LEU A 1 90 ? 6.122 0.478 11.900 1.00 91.81 90 LEU A O 1
ATOM 701 N N . VAL A 1 91 ? 7.133 2.477 12.085 1.00 90.19 91 VAL A N 1
ATOM 702 C CA . VAL A 1 91 ? 7.330 2.686 10.641 1.00 90.19 91 VAL A CA 1
ATOM 703 C C . VAL A 1 91 ? 8.144 1.558 10.013 1.00 90.19 91 VAL A C 1
ATOM 705 O O . VAL A 1 91 ? 7.831 1.110 8.918 1.00 90.19 91 VAL A O 1
ATOM 708 N N . GLN A 1 92 ? 9.165 1.038 10.698 1.00 88.00 92 GLN A N 1
ATOM 709 C CA . GLN A 1 92 ? 9.996 -0.030 10.138 1.00 88.00 92 GLN A CA 1
ATOM 710 C C . GLN A 1 92 ? 9.254 -1.374 10.088 1.00 88.00 92 GLN A C 1
ATOM 712 O O . GLN A 1 92 ? 9.516 -2.187 9.199 1.00 88.00 92 GLN A O 1
ATOM 717 N N . ARG A 1 93 ? 8.346 -1.618 11.042 1.00 89.06 93 ARG A N 1
ATOM 718 C CA . ARG A 1 93 ? 7.642 -2.900 11.212 1.00 89.06 93 ARG A CA 1
ATOM 719 C C . ARG A 1 93 ? 6.270 -2.948 10.547 1.00 89.06 93 ARG A C 1
ATOM 721 O O . ARG A 1 93 ? 5.808 -4.039 10.233 1.00 89.06 93 ARG A O 1
ATOM 728 N N . HIS A 1 94 ? 5.618 -1.807 10.353 1.00 91.75 94 HIS A N 1
ATOM 729 C CA . HIS A 1 94 ? 4.257 -1.721 9.840 1.00 91.75 94 HIS A CA 1
ATOM 730 C C . HIS A 1 94 ? 4.268 -1.473 8.324 1.00 91.75 94 HIS A C 1
ATOM 732 O O . HIS A 1 94 ? 4.575 -0.356 7.910 1.00 91.75 94 HIS A O 1
ATOM 738 N N . PRO A 1 95 ? 3.898 -2.453 7.473 1.00 89.81 95 PRO A N 1
ATOM 739 C CA . PRO A 1 95 ? 4.119 -2.368 6.027 1.00 89.81 95 PRO A CA 1
ATOM 740 C C . PRO A 1 95 ? 3.479 -1.148 5.361 1.00 89.81 95 PRO A C 1
ATOM 742 O O . PRO A 1 95 ? 4.139 -0.478 4.575 1.00 89.81 95 PRO A O 1
ATOM 745 N N . VAL A 1 96 ? 2.227 -0.828 5.715 1.00 90.94 96 VAL A N 1
ATOM 746 C CA . VAL A 1 96 ? 1.504 0.313 5.127 1.00 90.94 96 VAL A CA 1
ATOM 747 C C . VAL A 1 96 ? 2.187 1.634 5.474 1.00 90.94 96 VAL A C 1
ATOM 749 O O . VAL A 1 96 ? 2.583 2.363 4.574 1.00 90.94 96 VAL A O 1
ATOM 752 N N . LEU A 1 97 ? 2.409 1.915 6.764 1.00 91.19 97 LEU A N 1
ATOM 753 C CA . LEU A 1 97 ? 3.144 3.105 7.198 1.00 91.19 97 LEU A CA 1
ATOM 754 C C . LEU A 1 97 ? 4.547 3.168 6.586 1.00 91.19 97 LEU A C 1
ATOM 756 O O . LEU A 1 97 ? 4.924 4.229 6.113 1.00 91.19 97 LEU A O 1
ATOM 760 N N . ARG A 1 98 ? 5.273 2.042 6.505 1.00 92.25 98 ARG A N 1
ATOM 761 C CA . ARG A 1 98 ? 6.595 1.977 5.864 1.00 92.25 98 ARG A CA 1
ATOM 762 C C . ARG A 1 98 ? 6.567 2.462 4.420 1.00 92.25 98 ARG A C 1
ATOM 764 O O . ARG A 1 98 ? 7.444 3.221 4.031 1.00 92.25 98 ARG A O 1
ATOM 771 N N . MET A 1 99 ? 5.600 1.985 3.634 1.00 92.25 99 MET A N 1
ATOM 772 C CA . MET A 1 99 ? 5.437 2.389 2.236 1.00 92.25 99 MET A CA 1
ATOM 773 C C . MET A 1 99 ? 5.069 3.871 2.157 1.00 92.25 99 MET A C 1
ATOM 775 O O . MET A 1 99 ? 5.738 4.642 1.471 1.00 92.25 99 MET A O 1
ATOM 779 N N . LEU A 1 100 ? 4.028 4.284 2.885 1.00 91.19 100 LEU A N 1
ATOM 780 C CA . LEU A 1 100 ? 3.502 5.646 2.821 1.00 91.19 100 LEU A CA 1
ATOM 781 C C . LEU A 1 100 ? 4.552 6.681 3.242 1.00 91.19 100 LEU A C 1
ATOM 783 O O . LEU A 1 100 ? 4.722 7.675 2.547 1.00 91.19 100 LEU A O 1
ATOM 787 N N . SER A 1 101 ? 5.288 6.435 4.329 1.00 91.25 101 SER A N 1
ATOM 788 C CA . SER A 1 101 ? 6.247 7.391 4.895 1.00 91.25 101 SER A CA 1
ATOM 789 C C . SER A 1 101 ? 7.655 7.300 4.297 1.00 91.25 101 SER A C 1
ATOM 791 O O . SER A 1 101 ? 8.587 7.893 4.840 1.00 91.25 101 SER A O 1
ATOM 793 N N . GLU A 1 102 ? 7.877 6.498 3.251 1.00 93.12 102 GLU A N 1
ATOM 794 C CA . GLU A 1 102 ? 9.199 6.417 2.624 1.00 93.12 102 GLU A CA 1
ATOM 795 C C . GLU A 1 102 ? 9.553 7.760 1.947 1.00 93.12 102 GLU A C 1
ATOM 797 O O . GLU A 1 102 ? 8.751 8.284 1.170 1.00 93.12 102 GLU A O 1
ATOM 802 N N . PRO A 1 103 ? 10.732 8.354 2.196 1.00 94.06 103 PRO A N 1
ATOM 803 C CA . PRO A 1 103 ? 11.109 9.594 1.521 1.00 94.06 103 PRO A CA 1
ATOM 804 C C . PRO A 1 103 ? 11.202 9.416 -0.001 1.00 94.06 103 PRO A C 1
ATOM 806 O O . PRO A 1 103 ? 11.683 8.388 -0.487 1.00 94.06 103 PRO A O 1
ATOM 809 N N . VAL A 1 104 ? 10.784 10.430 -0.765 1.00 95.62 104 VAL A N 1
ATOM 810 C CA . VAL A 1 104 ? 10.809 10.411 -2.243 1.00 95.62 104 VAL A CA 1
ATOM 811 C C . VAL A 1 104 ? 12.233 10.212 -2.766 1.00 95.62 104 VAL A C 1
ATOM 813 O O . VAL A 1 104 ? 12.450 9.522 -3.759 1.00 95.62 104 VAL A O 1
ATOM 816 N N . GLU A 1 105 ? 13.222 10.754 -2.062 1.00 97.00 105 GLU A N 1
ATOM 817 C CA . GLU A 1 105 ? 14.646 10.619 -2.359 1.00 97.00 105 GLU A CA 1
ATOM 818 C C . GLU A 1 105 ? 15.073 9.149 -2.337 1.00 97.00 105 GLU A C 1
ATOM 820 O O . GLU A 1 105 ? 15.766 8.694 -3.241 1.00 97.00 105 GLU A O 1
ATOM 825 N N . ARG A 1 106 ? 14.576 8.369 -1.368 1.00 95.94 106 ARG A N 1
ATOM 826 C CA . ARG A 1 106 ? 14.874 6.932 -1.253 1.00 95.94 106 ARG A CA 1
ATOM 827 C C . ARG A 1 106 ? 14.207 6.127 -2.363 1.00 95.94 106 ARG A C 1
ATOM 829 O O . ARG A 1 106 ? 14.810 5.186 -2.879 1.00 95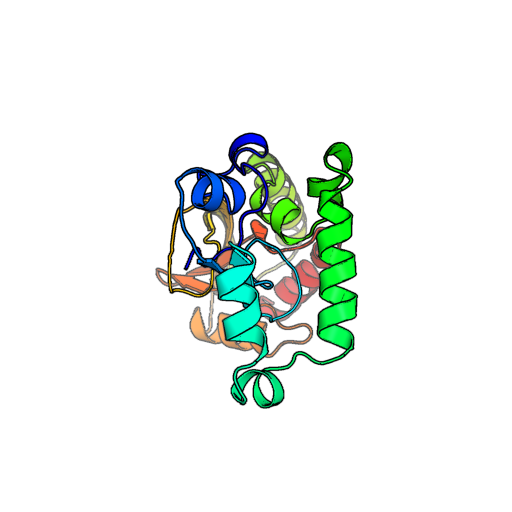.94 106 ARG A O 1
ATOM 836 N N . LEU A 1 107 ? 12.997 6.511 -2.775 1.00 96.56 107 LEU A N 1
ATOM 837 C CA . LEU A 1 107 ? 12.354 5.924 -3.954 1.00 96.56 107 LEU A CA 1
ATOM 838 C C . LEU A 1 107 ? 13.150 6.214 -5.229 1.00 96.56 107 LEU A C 1
ATOM 840 O O . LEU A 1 107 ? 13.334 5.313 -6.047 1.00 96.56 107 LEU A O 1
ATOM 844 N N . ARG A 1 108 ? 13.662 7.442 -5.372 1.00 97.75 108 ARG A N 1
ATOM 845 C CA . ARG A 1 108 ? 14.499 7.849 -6.504 1.00 97.75 108 ARG A CA 1
ATOM 846 C C . ARG A 1 108 ? 15.807 7.059 -6.548 1.00 97.75 108 ARG A C 1
ATOM 848 O O . ARG A 1 108 ? 16.076 6.444 -7.571 1.00 97.75 108 ARG A O 1
ATOM 855 N N . GLU A 1 109 ? 16.538 6.966 -5.436 1.00 97.06 109 GLU A N 1
ATOM 856 C CA . GLU A 1 109 ? 17.768 6.159 -5.317 1.00 97.06 109 GLU A CA 1
ATOM 857 C C . GLU A 1 109 ? 17.538 4.698 -5.741 1.00 97.06 109 GLU A C 1
ATOM 859 O O . GLU A 1 109 ? 18.304 4.111 -6.509 1.00 97.06 109 GLU A O 1
ATOM 864 N N . ARG A 1 110 ? 16.442 4.097 -5.263 1.00 95.56 110 ARG A N 1
ATOM 865 C CA . ARG A 1 110 ? 16.056 2.727 -5.621 1.00 95.56 110 ARG A CA 1
ATOM 866 C C . ARG A 1 110 ? 15.718 2.601 -7.108 1.00 95.56 110 ARG A C 1
ATOM 868 O O . ARG A 1 110 ? 16.118 1.630 -7.751 1.00 95.56 110 ARG A O 1
ATOM 875 N N . GLY A 1 111 ? 14.996 3.574 -7.654 1.00 96.31 111 GLY A N 1
ATOM 876 C CA . GLY A 1 111 ? 14.667 3.650 -9.072 1.00 96.31 111 GLY A CA 1
ATOM 877 C C . GLY A 1 111 ? 15.901 3.779 -9.961 1.00 96.31 111 GLY A C 1
ATOM 878 O O . GLY A 1 111 ? 16.020 3.059 -10.948 1.00 96.31 111 GLY A O 1
ATOM 879 N N . GLU A 1 112 ? 16.856 4.625 -9.582 1.00 96.88 112 GLU A N 1
ATOM 880 C CA . GLU A 1 112 ? 18.130 4.804 -10.282 1.00 96.88 112 GLU A CA 1
ATOM 881 C C . GLU A 1 112 ? 18.956 3.515 -10.292 1.00 96.88 112 GLU A C 1
ATOM 883 O O . GLU A 1 112 ? 19.456 3.110 -11.343 1.00 96.88 112 GLU A O 1
ATOM 888 N N . ALA A 1 113 ? 19.035 2.809 -9.160 1.00 95.38 113 ALA A N 1
ATOM 889 C CA . ALA A 1 113 ? 19.700 1.509 -9.090 1.00 95.38 113 ALA A CA 1
ATOM 890 C C . ALA A 1 113 ? 19.051 0.474 -10.029 1.00 95.38 113 ALA A C 1
ATOM 892 O O . ALA A 1 113 ? 19.747 -0.305 -10.687 1.00 95.38 113 ALA A O 1
ATOM 893 N N . LEU A 1 114 ? 17.719 0.473 -10.136 1.00 94.88 114 LEU A N 1
ATOM 894 C CA . LEU A 1 114 ? 16.999 -0.394 -11.070 1.00 94.88 114 LEU A CA 1
ATOM 895 C C . LEU A 1 114 ? 17.255 0.007 -12.532 1.00 94.88 114 LEU A C 1
ATOM 897 O O . LEU A 1 114 ? 17.512 -0.857 -13.370 1.00 94.88 114 LEU A O 1
ATOM 901 N N . MET A 1 115 ? 17.256 1.308 -12.826 1.00 95.81 115 MET A N 1
ATOM 902 C CA . MET A 1 115 ? 17.566 1.863 -14.146 1.00 95.81 115 MET A CA 1
ATOM 903 C C . MET A 1 115 ? 18.981 1.508 -14.614 1.00 95.81 115 MET A C 1
ATOM 905 O O . MET A 1 115 ? 19.158 1.143 -15.775 1.00 95.81 115 MET A O 1
ATOM 909 N N . GLN A 1 116 ? 19.977 1.540 -13.722 1.00 95.38 116 GLN A N 1
ATOM 910 C CA . GLN A 1 116 ? 21.348 1.110 -14.025 1.00 95.38 116 GLN A CA 1
ATOM 911 C C . GLN A 1 116 ? 21.420 -0.370 -14.423 1.00 95.38 116 GLN A C 1
ATOM 913 O O . GLN A 1 116 ? 22.137 -0.734 -15.353 1.00 95.38 116 GLN A O 1
ATOM 918 N N . LYS A 1 117 ? 20.658 -1.242 -13.752 1.00 94.75 117 LYS A N 1
ATOM 919 C CA . LYS A 1 117 ? 20.595 -2.664 -14.120 1.00 94.75 117 LYS A CA 1
ATOM 920 C C . LYS A 1 117 ? 19.859 -2.873 -15.450 1.00 94.75 117 LYS A C 1
ATOM 922 O O . LYS A 1 117 ? 20.274 -3.706 -16.253 1.00 94.75 117 LYS A O 1
ATOM 927 N N . LEU A 1 118 ? 18.789 -2.117 -15.702 1.00 94.00 118 LEU A N 1
ATOM 928 C CA . LEU A 1 118 ? 18.017 -2.194 -16.946 1.00 94.00 118 LEU A CA 1
ATOM 929 C C . LEU A 1 118 ? 18.812 -1.690 -18.158 1.00 94.00 118 LEU A C 1
ATOM 931 O O . LEU A 1 118 ? 18.735 -2.309 -19.218 1.00 94.00 118 LEU A O 1
ATOM 935 N N . SER A 1 119 ? 19.611 -0.629 -18.013 1.00 91.00 119 SER A N 1
ATOM 936 C CA . SER A 1 119 ? 20.417 -0.068 -19.109 1.00 91.00 119 SER A CA 1
ATOM 937 C C . SER A 1 119 ? 21.523 -1.013 -19.594 1.00 91.00 119 SER A C 1
ATOM 939 O O . SER A 1 119 ? 21.902 -0.971 -20.763 1.00 91.00 119 SER A O 1
ATOM 941 N N . ALA A 1 120 ? 21.981 -1.933 -18.738 1.00 90.88 120 ALA A N 1
ATOM 942 C CA . ALA A 1 120 ? 22.894 -3.012 -19.114 1.00 90.88 120 ALA A CA 1
ATOM 943 C C . ALA A 1 120 ? 22.228 -4.109 -19.975 1.00 90.88 120 ALA A C 1
ATOM 945 O O . ALA A 1 120 ? 22.901 -5.026 -20.451 1.00 90.88 120 ALA A O 1
ATOM 946 N N . THR A 1 121 ? 20.910 -4.041 -20.189 1.00 91.38 121 THR A N 1
ATOM 947 C CA . THR A 1 121 ? 20.148 -5.017 -20.972 1.00 91.38 121 THR A CA 1
ATOM 948 C C . THR A 1 121 ? 19.583 -4.396 -22.248 1.00 91.38 121 THR A C 1
ATOM 950 O O . THR A 1 121 ? 19.164 -3.244 -22.275 1.00 91.38 121 THR A O 1
ATOM 953 N N . LYS A 1 122 ? 19.547 -5.169 -23.340 1.00 90.94 122 LYS A N 1
ATOM 954 C CA . LYS A 1 122 ? 18.867 -4.746 -24.572 1.00 90.94 122 LYS A CA 1
ATOM 955 C C . LYS A 1 122 ? 17.361 -4.950 -24.410 1.00 90.94 122 LYS A C 1
ATOM 957 O O . LYS A 1 122 ? 16.910 -6.095 -24.380 1.00 90.94 122 LYS A O 1
ATOM 962 N N . LEU A 1 123 ? 16.617 -3.851 -24.308 1.00 94.00 123 LEU A N 1
ATOM 963 C CA . LEU A 1 123 ? 15.159 -3.828 -24.173 1.00 94.00 123 LEU A CA 1
ATOM 964 C C . LEU A 1 123 ? 14.516 -3.268 -25.450 1.00 94.00 123 LEU A C 1
ATOM 966 O O . LEU A 1 123 ? 14.981 -2.278 -26.011 1.00 94.00 123 LEU A O 1
ATOM 970 N N . GLN A 1 124 ? 13.405 -3.859 -25.883 1.00 94.94 124 GLN A N 1
ATOM 971 C CA . GLN A 1 124 ? 12.505 -3.347 -26.923 1.00 94.94 124 GLN A CA 1
ATOM 972 C C . GLN A 1 124 ? 11.498 -2.334 -26.344 1.00 94.94 124 GLN A C 1
ATOM 974 O O . GLN A 1 124 ? 10.305 -2.352 -26.660 1.00 94.94 124 GLN A O 1
ATOM 979 N N . ALA A 1 125 ? 11.960 -1.456 -25.456 1.00 95.94 125 ALA A N 1
ATOM 980 C CA . ALA A 1 125 ? 11.158 -0.421 -24.814 1.00 95.94 125 ALA A CA 1
ATOM 981 C C . ALA A 1 125 ? 12.049 0.733 -24.348 1.00 95.94 125 ALA A C 1
ATOM 983 O O . ALA A 1 125 ? 13.208 0.509 -24.002 1.00 95.94 125 ALA A O 1
ATOM 984 N N . SER A 1 126 ? 11.507 1.951 -24.304 1.00 95.50 126 SER A N 1
ATOM 985 C CA . SER A 1 126 ? 12.110 3.024 -23.512 1.00 95.50 126 SER A CA 1
ATOM 986 C C . SER A 1 126 ? 11.595 2.923 -22.083 1.00 95.50 126 SER A C 1
ATOM 988 O O . SER A 1 126 ? 10.387 2.799 -21.869 1.00 95.50 126 SER A O 1
ATOM 990 N N . VAL A 1 127 ? 12.507 2.984 -21.122 1.00 97.19 127 VAL A N 1
ATOM 991 C CA . VAL A 1 127 ? 12.194 3.046 -19.696 1.00 97.19 127 VAL A CA 1
ATOM 992 C C . VAL A 1 127 ? 12.800 4.333 -19.164 1.00 97.19 127 VAL A C 1
ATOM 994 O O . VAL A 1 127 ? 13.948 4.637 -19.480 1.00 97.19 127 VAL A O 1
ATOM 997 N N . GLU A 1 128 ? 12.037 5.082 -18.386 1.00 97.25 128 GLU A N 1
ATOM 998 C CA . GLU A 1 128 ? 12.505 6.282 -17.702 1.00 97.25 128 GLU A CA 1
ATOM 999 C C . GLU A 1 128 ? 12.020 6.285 -16.256 1.00 97.25 128 GLU A C 1
ATOM 1001 O O . GLU A 1 128 ? 10.993 5.689 -15.924 1.00 97.25 128 GLU A O 1
ATOM 1006 N N . LEU A 1 129 ? 12.781 6.950 -15.394 1.00 98.00 129 LEU A N 1
ATOM 1007 C CA . LEU A 1 129 ? 12.369 7.229 -14.029 1.00 98.00 129 LEU A CA 1
ATOM 1008 C C . LEU A 1 129 ? 11.695 8.600 -14.014 1.00 98.00 129 LEU A C 1
ATOM 1010 O O . LEU A 1 129 ? 12.277 9.567 -14.501 1.00 98.00 129 LEU A O 1
ATOM 1014 N N . THR A 1 130 ? 10.485 8.684 -13.471 1.00 97.81 130 THR A N 1
ATOM 1015 C CA . THR A 1 130 ? 9.712 9.929 -13.461 1.00 97.81 130 THR A CA 1
ATOM 1016 C C . THR A 1 130 ? 9.001 10.147 -12.134 1.00 97.81 130 THR A C 1
ATOM 1018 O O . THR A 1 130 ? 8.752 9.208 -11.372 1.00 97.81 130 THR A O 1
ATOM 1021 N N . GLU A 1 131 ? 8.691 11.406 -11.851 1.00 97.31 131 GLU A N 1
ATOM 1022 C CA . GLU A 1 131 ? 7.867 11.782 -10.710 1.00 97.31 131 GLU A CA 1
ATOM 1023 C C . GLU A 1 131 ? 6.436 11.282 -10.921 1.00 97.31 131 GLU A C 1
ATOM 1025 O O . GLU A 1 131 ? 5.909 11.244 -12.035 1.00 97.31 131 GLU A O 1
ATOM 1030 N N . SER A 1 132 ? 5.811 10.845 -9.837 1.00 95.31 132 SER A N 1
ATOM 1031 C CA . SER A 1 132 ? 4.456 10.299 -9.843 1.00 95.31 132 SER A CA 1
ATOM 1032 C C . SER A 1 132 ? 3.743 10.666 -8.549 1.00 95.31 132 SER A C 1
ATOM 1034 O O . SER A 1 132 ? 4.337 11.242 -7.639 1.00 95.31 132 SER A O 1
ATOM 1036 N N . GLU A 1 133 ? 2.458 10.346 -8.468 1.00 91.44 133 GLU A N 1
ATOM 1037 C CA . GLU A 1 133 ? 1.651 10.572 -7.278 1.00 91.44 133 GLU A CA 1
ATOM 1038 C C . GLU A 1 133 ? 1.014 9.251 -6.859 1.00 91.44 133 GLU A C 1
ATOM 1040 O O . GLU A 1 133 ? 0.178 8.694 -7.574 1.00 91.44 133 GLU A O 1
ATOM 1045 N N . ALA A 1 134 ? 1.394 8.768 -5.681 1.00 87.19 134 ALA A N 1
ATOM 1046 C CA . ALA A 1 134 ? 0.772 7.617 -5.060 1.00 87.19 134 ALA A CA 1
ATOM 1047 C C . ALA A 1 134 ? -0.529 8.037 -4.364 1.00 87.19 134 ALA A C 1
ATOM 1049 O O . ALA A 1 134 ? -0.668 9.154 -3.861 1.00 87.19 134 ALA A O 1
ATOM 1050 N N . GLN A 1 135 ? -1.487 7.117 -4.299 1.00 79.56 135 GLN A N 1
ATOM 1051 C CA . GLN A 1 135 ? -2.744 7.317 -3.584 1.00 79.56 135 GLN A CA 1
ATOM 1052 C C . GLN A 1 135 ? -2.949 6.185 -2.585 1.00 79.56 135 GLN A C 1
ATOM 1054 O O . GLN A 1 135 ? -2.801 5.008 -2.919 1.00 79.56 135 GLN A O 1
ATOM 1059 N N . ALA A 1 136 ? -3.305 6.540 -1.353 1.00 70.38 136 ALA A N 1
ATOM 1060 C CA . ALA A 1 136 ? -3.705 5.578 -0.337 1.00 70.38 136 ALA A CA 1
ATOM 1061 C C . ALA A 1 136 ? -5.234 5.406 -0.361 1.00 70.38 136 ALA A C 1
ATOM 1063 O O . ALA A 1 136 ? -5.971 6.373 -0.194 1.00 70.38 136 ALA A O 1
ATOM 1064 N N . GLY A 1 137 ? -5.716 4.171 -0.535 1.00 63.75 137 GLY A N 1
ATOM 1065 C CA . GLY A 1 137 ? -7.140 3.828 -0.415 1.00 63.75 137 GLY A CA 1
ATOM 1066 C C . GLY A 1 137 ? -7.823 3.391 -1.717 1.00 63.75 137 GLY A C 1
ATOM 1067 O O . GLY A 1 137 ? -7.446 3.771 -2.818 1.00 63.75 137 GLY A O 1
ATOM 1068 N N . SER A 1 138 ? -8.866 2.566 -1.584 1.00 55.03 138 SER A N 1
ATOM 1069 C CA . SER A 1 138 ? -9.555 1.879 -2.688 1.00 55.03 138 SER A CA 1
ATOM 1070 C C . SER A 1 138 ? -10.698 2.687 -3.335 1.00 55.03 138 SER A C 1
ATOM 1072 O O . SER A 1 138 ? -11.711 2.114 -3.729 1.00 55.03 138 SER A O 1
ATOM 1074 N N . GLY A 1 139 ? -10.566 4.015 -3.435 1.00 52.16 139 GLY A N 1
ATOM 1075 C CA . GLY A 1 139 ? -11.465 4.844 -4.255 1.00 52.16 139 GLY A CA 1
ATOM 1076 C C . GLY A 1 139 ? -12.679 5.496 -3.575 1.00 52.16 139 GLY A C 1
ATOM 1077 O O . GLY A 1 139 ? -13.477 6.103 -4.280 1.00 52.16 139 GLY A O 1
ATOM 1078 N N . THR A 1 140 ? -12.841 5.438 -2.246 1.00 43.00 140 THR A N 1
ATOM 1079 C CA . THR A 1 140 ? -13.972 6.116 -1.561 1.00 43.00 140 THR A CA 1
ATOM 1080 C C . THR A 1 140 ? -13.597 7.354 -0.750 1.00 43.00 140 THR A C 1
ATOM 1082 O O . THR A 1 140 ? -14.498 8.011 -0.251 1.00 43.00 140 THR A O 1
ATOM 1085 N N . LEU A 1 141 ? -12.309 7.683 -0.625 1.00 42.97 141 LEU A N 1
ATOM 1086 C CA . LEU A 1 141 ? -11.800 8.943 -0.066 1.00 42.97 141 LEU A CA 1
ATOM 1087 C C . LEU A 1 141 ? -10.330 9.095 -0.511 1.00 42.97 141 LEU A C 1
ATOM 1089 O O . LEU A 1 141 ? -9.444 8.566 0.158 1.00 42.97 141 LEU A O 1
ATOM 1093 N N . PRO A 1 142 ? -10.051 9.711 -1.676 1.00 49.25 142 PRO A N 1
ATOM 1094 C CA . PRO A 1 142 ? -8.690 10.053 -2.075 1.00 49.25 142 PRO A CA 1
ATOM 1095 C C . PRO A 1 142 ? -8.281 11.267 -1.248 1.00 49.25 142 PRO A C 1
ATOM 1097 O O . PRO A 1 142 ? -8.524 12.397 -1.660 1.00 49.25 142 PRO A O 1
ATOM 1100 N N . LEU A 1 143 ? -7.794 11.041 -0.032 1.00 53.03 143 LEU A N 1
ATOM 1101 C CA . LEU A 1 143 ? -7.651 12.154 0.895 1.00 53.03 143 LEU A CA 1
ATOM 1102 C C . LEU A 1 143 ? -6.470 13.045 0.529 1.00 53.03 143 LEU A C 1
ATOM 1104 O O . LEU A 1 143 ? -6.696 14.242 0.465 1.00 53.03 143 LEU A O 1
ATOM 1108 N N . GLU A 1 144 ? -5.322 12.518 0.085 1.00 66.38 144 GLU A N 1
ATOM 1109 C CA . GLU A 1 144 ? -4.269 13.327 -0.553 1.00 66.38 144 GLU A CA 1
ATOM 1110 C C . GLU A 1 144 ? -3.382 12.499 -1.505 1.00 66.38 144 GLU A C 1
ATOM 1112 O O . GLU A 1 144 ? -3.189 11.292 -1.334 1.00 66.38 144 GLU A O 1
ATOM 1117 N N . LYS A 1 145 ? -2.853 13.160 -2.541 1.00 80.69 145 LYS A N 1
ATOM 1118 C CA . LYS A 1 145 ? -1.832 12.616 -3.447 1.00 80.69 145 LYS A CA 1
ATOM 1119 C C . LYS A 1 145 ? -0.477 12.689 -2.748 1.00 80.69 145 LYS A C 1
ATOM 1121 O O . LYS A 1 145 ? -0.047 13.768 -2.355 1.00 80.69 145 LYS A O 1
ATOM 1126 N N . LEU A 1 146 ? 0.198 11.554 -2.609 1.00 88.19 146 LEU A N 1
ATOM 1127 C CA . LEU A 1 146 ? 1.535 11.484 -2.031 1.00 88.19 146 LEU A CA 1
ATOM 1128 C C . LEU A 1 146 ? 2.576 11.567 -3.149 1.00 88.19 146 LEU A C 1
ATOM 1130 O O . LEU A 1 146 ? 2.544 10.721 -4.046 1.00 88.19 146 LEU A O 1
ATOM 1134 N N . PRO A 1 147 ? 3.524 12.520 -3.104 1.00 92.81 147 PRO A N 1
ATOM 1135 C CA . PRO A 1 147 ? 4.641 12.545 -4.040 1.00 92.81 147 PRO A CA 1
ATOM 1136 C C . PRO A 1 147 ? 5.344 11.186 -4.093 1.00 92.81 147 PRO A C 1
ATOM 1138 O O . PRO A 1 147 ? 5.572 10.563 -3.057 1.00 92.81 147 PRO A O 1
ATOM 1141 N N . SER A 1 148 ? 5.673 10.695 -5.281 1.00 95.94 148 SER A N 1
ATOM 1142 C CA . SER A 1 148 ? 6.272 9.377 -5.494 1.00 95.94 148 SER A CA 1
ATOM 1143 C C . SER A 1 148 ? 7.190 9.365 -6.718 1.00 95.94 148 SER A C 1
ATOM 1145 O O . SER A 1 148 ? 7.376 10.373 -7.402 1.00 95.94 148 SER A O 1
ATOM 1147 N N . VAL A 1 149 ? 7.776 8.206 -7.006 1.00 97.88 149 VAL A N 1
ATOM 1148 C CA . VAL A 1 149 ? 8.623 7.964 -8.176 1.00 97.88 149 VAL A CA 1
ATOM 1149 C C . VAL A 1 149 ? 8.189 6.664 -8.841 1.00 97.88 149 VAL A C 1
ATOM 1151 O O . VAL A 1 149 ? 8.003 5.651 -8.168 1.00 97.88 149 VAL A O 1
ATOM 1154 N N . ALA A 1 150 ? 8.066 6.680 -10.164 1.00 97.94 150 ALA A N 1
ATOM 1155 C CA . ALA A 1 150 ? 7.648 5.532 -10.952 1.00 97.94 150 ALA A CA 1
ATOM 1156 C C . ALA A 1 150 ? 8.617 5.253 -12.102 1.00 97.94 150 ALA A C 1
ATOM 1158 O O . ALA A 1 150 ? 9.271 6.154 -12.630 1.00 97.94 150 ALA A O 1
ATOM 1159 N N . LEU A 1 151 ? 8.660 3.991 -12.530 1.00 98.00 151 LEU A N 1
ATOM 1160 C CA . LEU A 1 151 ? 9.167 3.644 -13.855 1.00 98.00 151 LEU A CA 1
ATOM 1161 C C . LEU A 1 151 ? 8.061 3.905 -14.872 1.00 98.00 151 LEU A C 1
ATOM 1163 O O . LEU A 1 151 ? 6.992 3.306 -14.754 1.00 98.00 151 LEU A O 1
ATOM 1167 N N . ALA A 1 152 ? 8.328 4.726 -15.880 1.00 98.19 152 ALA A N 1
ATOM 1168 C CA . ALA A 1 152 ? 7.467 4.884 -17.042 1.00 98.19 152 ALA A CA 1
ATOM 1169 C C . ALA A 1 152 ? 8.054 4.113 -18.229 1.00 98.19 152 ALA A C 1
ATOM 1171 O O . ALA A 1 152 ? 9.220 4.270 -18.591 1.00 98.19 152 ALA A O 1
ATOM 1172 N N . ILE A 1 153 ? 7.245 3.235 -18.819 1.00 98.06 153 ILE A N 1
ATOM 1173 C CA . ILE A 1 153 ? 7.675 2.291 -19.850 1.00 98.06 153 ILE A CA 1
ATOM 1174 C C . ILE A 1 153 ? 6.847 2.508 -21.114 1.00 98.06 153 ILE A C 1
ATOM 1176 O O . ILE A 1 153 ? 5.618 2.389 -21.098 1.00 98.06 153 ILE A O 1
ATOM 1180 N N . ARG A 1 154 ? 7.534 2.749 -22.235 1.00 97.44 154 ARG A N 1
ATOM 1181 C CA . ARG A 1 154 ? 6.948 2.771 -23.580 1.00 97.44 154 ARG A CA 1
ATOM 1182 C C . ARG A 1 154 ? 7.487 1.592 -24.391 1.00 97.44 154 ARG A C 1
ATOM 1184 O O . ARG A 1 154 ? 8.676 1.580 -24.719 1.00 97.44 154 ARG A O 1
ATOM 1191 N N . PRO A 1 155 ? 6.661 0.593 -24.737 1.00 96.62 155 PRO A N 1
ATOM 1192 C CA . PRO A 1 155 ? 7.113 -0.499 -25.588 1.00 96.62 155 PRO A CA 1
ATOM 1193 C C . PRO A 1 155 ? 7.335 -0.005 -27.024 1.00 96.62 155 PRO A C 1
ATOM 1195 O O . PRO A 1 155 ? 6.536 0.765 -27.548 1.00 96.62 155 PRO A O 1
ATOM 1198 N N . GLN A 1 156 ? 8.384 -0.485 -27.696 1.00 94.88 156 GLN A N 1
ATOM 1199 C CA . GLN A 1 156 ? 8.627 -0.164 -29.112 1.00 94.88 156 GLN A CA 1
ATOM 1200 C C . GLN A 1 156 ? 7.604 -0.834 -30.042 1.00 94.88 156 GLN A C 1
ATOM 1202 O O . GLN A 1 156 ? 7.343 -0.347 -31.139 1.00 94.88 156 GLN A O 1
ATOM 1207 N N . LYS A 1 157 ? 7.041 -1.976 -29.622 1.00 89.12 157 LYS A N 1
ATOM 1208 C CA . LYS A 1 157 ? 6.069 -2.771 -30.385 1.00 89.12 157 LYS A CA 1
ATOM 1209 C C . LYS A 1 157 ? 4.955 -3.298 -29.483 1.00 89.12 157 LYS A C 1
ATOM 1211 O O . LYS A 1 157 ? 5.163 -3.550 -28.301 1.00 89.12 157 LYS A O 1
ATOM 1216 N N . GLY A 1 158 ? 3.777 -3.524 -30.062 1.00 85.94 158 GLY A N 1
ATOM 1217 C CA . GLY A 1 158 ? 2.650 -4.184 -29.389 1.00 85.94 158 GLY A CA 1
ATOM 1218 C C . GLY A 1 158 ? 1.775 -3.279 -28.515 1.00 85.94 158 GLY A C 1
ATOM 1219 O O . GLY A 1 158 ? 0.717 -3.728 -28.085 1.00 85.94 158 GLY A O 1
ATOM 1220 N N . GLY A 1 159 ? 2.160 -2.018 -28.298 1.00 94.69 159 GLY A N 1
ATOM 1221 C CA . GLY A 1 159 ? 1.373 -1.034 -27.549 1.00 94.69 159 GLY A CA 1
ATOM 1222 C C . GLY A 1 159 ? 1.333 -1.278 -26.035 1.00 94.69 159 GLY A C 1
ATOM 1223 O O . GLY A 1 159 ? 1.583 -2.380 -25.535 1.00 94.69 159 GLY A O 1
ATOM 1224 N N . VAL A 1 160 ? 0.996 -0.228 -25.285 1.00 97.06 160 VAL A N 1
ATOM 1225 C CA . VAL A 1 160 ? 1.045 -0.224 -23.814 1.00 97.06 160 VAL A CA 1
ATOM 1226 C C . VAL A 1 160 ? 0.090 -1.241 -23.170 1.00 97.06 160 VAL A C 1
ATOM 1228 O O . VAL A 1 160 ? 0.436 -1.904 -22.194 1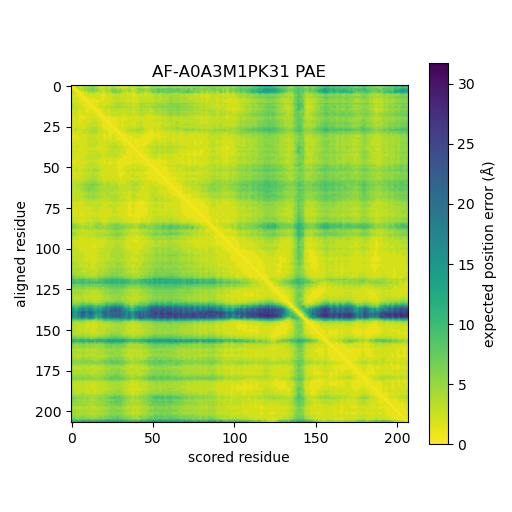.00 97.06 160 VAL A O 1
ATOM 1231 N N . ASN A 1 161 ? -1.092 -1.450 -23.757 1.00 96.06 161 ASN A N 1
ATOM 1232 C CA . ASN A 1 161 ? -2.094 -2.379 -23.226 1.00 96.06 161 ASN A CA 1
ATOM 1233 C C . ASN A 1 161 ? -1.659 -3.846 -23.341 1.00 96.06 161 ASN A C 1
ATOM 1235 O O . ASN A 1 161 ? -1.955 -4.655 -22.457 1.00 96.06 161 ASN A O 1
ATOM 1239 N N . SER A 1 162 ? -0.931 -4.190 -24.409 1.00 96.31 162 SER A N 1
ATOM 1240 C CA . SER A 1 162 ? -0.347 -5.524 -24.567 1.00 96.31 162 SER A CA 1
ATOM 1241 C C . SER A 1 162 ? 0.764 -5.747 -23.547 1.00 96.31 162 SER A C 1
ATOM 1243 O O . SER A 1 162 ? 0.764 -6.773 -22.868 1.00 96.31 162 SER A O 1
ATOM 1245 N N . LEU A 1 163 ? 1.648 -4.757 -23.359 1.00 97.38 163 LEU A N 1
ATOM 1246 C CA . LEU A 1 163 ? 2.669 -4.793 -22.311 1.00 97.38 163 LEU A CA 1
ATOM 1247 C C . LEU A 1 163 ? 2.039 -5.020 -20.931 1.00 97.38 163 LEU A C 1
ATOM 1249 O O . LEU A 1 163 ? 2.412 -5.965 -20.235 1.00 97.38 163 LEU A O 1
ATOM 1253 N N . ALA A 1 164 ? 1.035 -4.216 -20.577 1.00 97.62 164 ALA A N 1
ATOM 1254 C CA . ALA A 1 164 ? 0.322 -4.342 -19.315 1.00 97.62 164 ALA A CA 1
ATOM 1255 C C . ALA A 1 164 ? -0.280 -5.748 -19.152 1.00 97.62 164 ALA A C 1
AT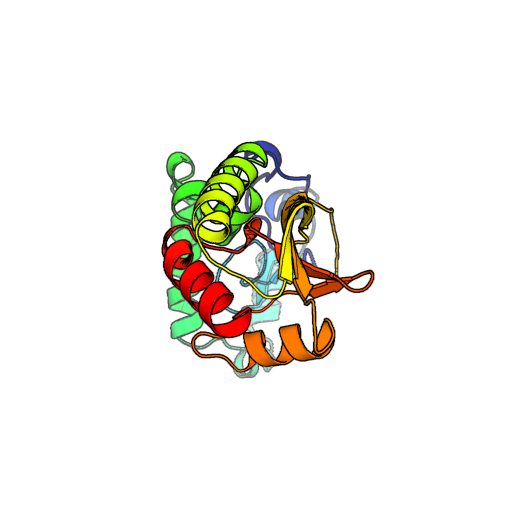OM 1257 O O . ALA A 1 164 ? -0.136 -6.366 -18.102 1.00 97.62 164 ALA A O 1
ATOM 1258 N N . ARG A 1 165 ? -0.900 -6.308 -20.202 1.00 97.50 165 ARG A N 1
ATOM 1259 C CA . ARG A 1 165 ? -1.414 -7.686 -20.176 1.00 97.50 165 ARG A CA 1
ATOM 1260 C C . ARG A 1 165 ? -0.300 -8.704 -19.921 1.00 97.50 165 ARG A C 1
ATOM 1262 O O . ARG A 1 165 ? -0.466 -9.527 -19.029 1.00 97.50 165 ARG A O 1
ATOM 1269 N N . ARG A 1 166 ? 0.822 -8.641 -20.649 1.00 97.25 166 ARG A N 1
ATOM 1270 C CA . ARG A 1 166 ? 1.946 -9.592 -20.503 1.00 97.25 166 ARG A CA 1
ATOM 1271 C C . ARG A 1 166 ? 2.609 -9.535 -19.126 1.00 97.25 166 ARG A C 1
ATOM 1273 O O . ARG A 1 166 ? 3.065 -10.565 -18.628 1.00 97.25 166 ARG A O 1
ATOM 1280 N N . LEU A 1 167 ? 2.676 -8.349 -18.521 1.00 97.44 167 LEU A N 1
ATOM 1281 C CA . LEU A 1 167 ? 3.167 -8.178 -17.155 1.00 97.44 167 LEU A CA 1
ATOM 1282 C C . LEU A 1 167 ? 2.182 -8.768 -16.138 1.00 97.44 167 LEU A C 1
ATOM 1284 O O . LEU A 1 167 ? 2.596 -9.566 -15.300 1.00 97.44 167 LEU A O 1
ATOM 1288 N N . ARG A 1 168 ? 0.878 -8.477 -16.265 1.00 97.69 168 ARG A N 1
ATOM 1289 C CA . ARG A 1 168 ? -0.161 -8.999 -15.357 1.00 97.69 168 ARG A CA 1
ATOM 1290 C C . ARG A 1 168 ? -0.368 -10.511 -15.444 1.00 97.69 168 ARG A C 1
ATOM 1292 O O . ARG A 1 168 ? -0.738 -11.115 -14.449 1.00 97.69 168 ARG A O 1
ATOM 1299 N N . THR A 1 169 ? -0.179 -11.122 -16.614 1.00 97.25 169 THR A N 1
ATOM 1300 C CA . THR A 1 169 ? -0.303 -12.582 -16.798 1.00 97.25 169 THR A CA 1
ATOM 1301 C C . THR A 1 169 ? 1.036 -13.312 -16.690 1.00 97.25 169 THR A C 1
ATOM 1303 O O . THR A 1 169 ? 1.113 -14.496 -17.010 1.00 97.25 169 THR A O 1
ATOM 1306 N N . GLY A 1 170 ? 2.104 -12.601 -16.325 1.00 95.38 170 GLY A N 1
ATOM 1307 C CA . GLY A 1 170 ? 3.416 -13.182 -16.074 1.00 95.38 170 GLY A CA 1
ATOM 1308 C C . GLY A 1 170 ? 3.492 -13.921 -14.742 1.00 95.38 170 GLY A C 1
ATOM 1309 O O . GLY A 1 170 ? 2.574 -13.854 -13.928 1.00 95.38 170 GLY A O 1
ATOM 1310 N N . SER A 1 171 ? 4.619 -14.596 -14.511 1.00 94.56 171 SER A N 1
ATOM 1311 C CA . SER A 1 171 ? 4.925 -15.242 -13.234 1.00 94.56 171 SER A CA 1
ATOM 1312 C C . SER A 1 171 ? 6.297 -14.772 -12.728 1.00 94.56 171 SER A C 1
ATOM 1314 O O . SER A 1 171 ? 7.300 -15.166 -13.321 1.00 94.56 171 SER A O 1
ATOM 1316 N N . PRO A 1 172 ? 6.364 -13.951 -11.662 1.00 95.06 172 PRO A N 1
ATOM 1317 C CA . PRO A 1 172 ? 5.221 -13.379 -10.952 1.00 95.06 172 PRO A CA 1
ATOM 1318 C C . PRO A 1 172 ? 4.516 -12.278 -11.766 1.00 95.06 172 PRO A C 1
ATOM 1320 O O . PRO A 1 172 ? 5.121 -11.682 -12.667 1.00 95.06 172 PRO A O 1
ATOM 1323 N N . PRO A 1 173 ? 3.234 -12.006 -11.469 1.00 97.25 173 PRO A N 1
ATOM 1324 C CA . PRO A 1 173 ? 2.504 -10.924 -12.105 1.00 97.25 173 PRO A CA 1
ATOM 1325 C C . PRO A 1 173 ? 3.034 -9.571 -11.623 1.00 97.25 173 PRO A C 1
ATOM 1327 O O . PRO A 1 173 ? 3.234 -9.359 -10.430 1.00 97.25 173 PRO A O 1
ATOM 1330 N N . VAL A 1 174 ? 3.211 -8.636 -12.553 1.00 97.62 174 VAL A N 1
ATOM 1331 C CA . VAL A 1 174 ? 3.549 -7.240 -12.248 1.00 97.62 174 VAL A CA 1
ATOM 1332 C C . VAL A 1 174 ? 2.357 -6.372 -12.618 1.00 97.62 174 VAL A C 1
ATOM 1334 O O . VAL A 1 174 ? 1.915 -6.355 -13.771 1.00 97.62 174 VAL A O 1
ATOM 1337 N N . ILE A 1 175 ? 1.815 -5.675 -11.621 1.00 96.75 175 ILE A N 1
ATOM 1338 C CA . ILE A 1 175 ? 0.669 -4.783 -11.780 1.00 96.75 175 ILE A CA 1
ATOM 1339 C C . ILE A 1 175 ? 1.165 -3.341 -11.727 1.00 96.75 175 ILE A C 1
ATOM 1341 O O . ILE A 1 175 ? 1.892 -2.950 -10.822 1.00 96.75 175 ILE A O 1
ATOM 1345 N N . GLY A 1 176 ? 0.743 -2.566 -12.715 1.00 95.88 176 GLY A N 1
ATOM 1346 C CA . GLY A 1 176 ? 0.964 -1.133 -12.822 1.00 95.88 176 GLY A CA 1
ATOM 1347 C C . GLY A 1 176 ? -0.264 -0.488 -13.454 1.00 95.88 176 GLY A C 1
ATOM 1348 O O . GLY A 1 176 ? -1.287 -1.157 -13.644 1.00 95.88 176 GLY A O 1
ATOM 1349 N N . TYR A 1 177 ? -0.169 0.782 -13.823 1.00 95.56 177 TYR A N 1
ATOM 1350 C CA . TYR A 1 177 ? -1.266 1.515 -14.457 1.00 95.56 177 TYR A CA 1
ATOM 1351 C C . TYR A 1 177 ? -0.848 2.099 -15.806 1.00 95.56 177 TYR A C 1
ATOM 1353 O O . TYR A 1 177 ? 0.334 2.238 -16.104 1.00 95.56 177 TYR A O 1
ATOM 1361 N N . VAL A 1 178 ? -1.831 2.393 -16.657 1.00 96.06 178 VAL A N 1
ATOM 1362 C CA . VAL A 1 178 ? -1.608 3.009 -17.969 1.00 96.06 178 VAL A CA 1
ATOM 1363 C C . VAL A 1 178 ? -2.126 4.435 -17.931 1.00 96.06 178 VAL A C 1
ATOM 1365 O O . VAL A 1 178 ? -3.273 4.661 -17.551 1.00 96.06 178 VAL A O 1
ATOM 1368 N N . GLN A 1 179 ? -1.303 5.381 -18.364 1.00 95.00 179 GLN A N 1
ATOM 1369 C CA . GLN A 1 179 ? -1.680 6.784 -18.489 1.00 95.00 179 GLN A CA 1
ATOM 1370 C C . GLN A 1 179 ? -0.915 7.397 -19.661 1.00 95.00 179 GLN A C 1
ATOM 1372 O O . GLN A 1 179 ? 0.273 7.141 -19.812 1.00 95.00 179 GLN A O 1
ATOM 1377 N N . ASN A 1 180 ? -1.581 8.191 -20.504 1.00 94.12 180 ASN A N 1
ATOM 1378 C CA . ASN A 1 180 ? -0.948 8.892 -21.634 1.00 94.12 180 ASN A CA 1
ATOM 1379 C C . ASN A 1 180 ? -0.054 7.984 -22.518 1.00 94.12 180 ASN A C 1
ATOM 1381 O O . ASN A 1 180 ? 1.053 8.364 -22.890 1.00 94.12 180 ASN A O 1
ATOM 1385 N N . ASP A 1 181 ? -0.533 6.770 -22.819 1.00 94.50 181 ASP A N 1
ATOM 1386 C CA . ASP A 1 181 ? 0.177 5.735 -23.599 1.00 94.50 181 ASP A CA 1
ATOM 1387 C C . ASP A 1 181 ? 1.538 5.284 -23.016 1.00 94.50 181 ASP A C 1
ATOM 1389 O O . ASP A 1 181 ? 2.431 4.809 -23.718 1.00 94.50 181 ASP A O 1
ATOM 1393 N N . LEU A 1 182 ? 1.694 5.404 -21.696 1.00 97.50 182 LEU A N 1
ATOM 1394 C CA . LEU A 1 182 ? 2.821 4.894 -20.917 1.00 97.50 182 LEU A CA 1
ATOM 1395 C C . LEU A 1 182 ? 2.329 3.910 -19.855 1.00 97.50 182 LEU A C 1
ATOM 1397 O O . LEU A 1 182 ? 1.238 4.070 -19.303 1.00 97.50 182 LEU A O 1
ATOM 1401 N N . PHE A 1 183 ? 3.128 2.879 -19.579 1.00 98.12 183 PHE A N 1
ATOM 1402 C CA . PHE A 1 183 ? 2.883 1.944 -18.482 1.00 98.12 183 PHE A CA 1
ATOM 1403 C C . PHE A 1 183 ? 3.743 2.329 -17.283 1.00 98.12 183 PHE A C 1
ATOM 1405 O O . PHE A 1 183 ? 4.964 2.403 -17.406 1.00 98.12 183 PHE A O 1
ATOM 1412 N N . PHE A 1 184 ? 3.110 2.539 -16.137 1.00 98.06 184 PHE A N 1
ATOM 1413 C CA . PHE A 1 184 ? 3.749 2.999 -14.915 1.00 98.06 184 PHE A CA 1
ATOM 1414 C C . PHE A 1 184 ? 3.817 1.900 -13.865 1.00 98.06 184 PHE A C 1
ATOM 1416 O O . PHE A 1 184 ? 2.832 1.197 -13.624 1.00 98.06 184 PHE A O 1
ATOM 1423 N N . ILE A 1 185 ? 4.964 1.805 -13.198 1.00 97.62 185 ILE A N 1
ATOM 1424 C CA . ILE A 1 185 ? 5.160 1.012 -11.983 1.00 97.62 185 ILE A CA 1
ATOM 1425 C C . ILE A 1 185 ? 5.629 1.967 -10.888 1.00 97.62 185 ILE A C 1
ATOM 1427 O O . ILE A 1 185 ? 6.779 2.408 -10.914 1.00 97.62 185 ILE A O 1
ATOM 1431 N N . ASP A 1 186 ? 4.741 2.300 -9.953 1.00 96.81 186 ASP A N 1
ATOM 1432 C CA . ASP A 1 186 ? 5.062 3.176 -8.824 1.00 96.81 186 ASP A CA 1
ATOM 1433 C C . ASP A 1 186 ? 5.935 2.427 -7.805 1.00 96.81 186 ASP A C 1
ATOM 1435 O O . ASP A 1 186 ? 5.578 1.349 -7.319 1.00 96.81 186 ASP A O 1
ATOM 1439 N N . LEU A 1 187 ? 7.107 2.985 -7.495 1.00 96.81 187 LEU A N 1
ATOM 1440 C CA . LEU A 1 187 ? 8.101 2.355 -6.627 1.00 96.81 187 LEU A CA 1
ATOM 1441 C C . LEU A 1 187 ? 7.688 2.351 -5.150 1.00 96.81 187 LEU A C 1
ATOM 1443 O O . LEU A 1 187 ? 8.239 1.560 -4.380 1.00 96.81 187 LEU A O 1
ATOM 1447 N N . ARG A 1 188 ? 6.697 3.168 -4.765 1.00 94.88 188 ARG A N 1
ATOM 1448 C CA . ARG A 1 188 ? 6.113 3.246 -3.415 1.00 94.88 188 ARG A CA 1
ATOM 1449 C C . ARG A 1 188 ? 5.651 1.892 -2.889 1.00 94.88 188 ARG A C 1
ATOM 1451 O O . ARG A 1 188 ? 5.779 1.607 -1.701 1.00 94.88 188 ARG A O 1
ATOM 1458 N N . THR A 1 189 ? 5.094 1.069 -3.774 1.00 94.19 189 THR A N 1
ATOM 1459 C CA . THR A 1 189 ? 4.503 -0.232 -3.432 1.00 94.19 189 THR A CA 1
ATOM 1460 C C . THR A 1 189 ? 5.396 -1.413 -3.788 1.00 94.19 189 THR A C 1
ATOM 1462 O O . THR A 1 189 ? 4.983 -2.552 -3.601 1.00 94.19 189 THR A O 1
ATOM 1465 N N . ILE A 1 190 ? 6.610 -1.168 -4.285 1.00 95.06 190 ILE A N 1
ATOM 1466 C CA . ILE A 1 190 ? 7.595 -2.224 -4.523 1.00 95.06 190 ILE A CA 1
ATOM 1467 C C . ILE A 1 190 ? 8.419 -2.388 -3.251 1.00 95.06 190 ILE A C 1
ATOM 1469 O O . ILE A 1 190 ? 8.989 -1.424 -2.745 1.00 95.06 190 ILE A O 1
ATOM 1473 N N . LEU A 1 191 ? 8.503 -3.593 -2.704 1.00 91.44 191 LEU A N 1
ATOM 1474 C CA . LEU A 1 191 ? 9.324 -3.855 -1.527 1.00 91.44 191 LEU A CA 1
ATOM 1475 C C . LEU A 1 191 ? 10.792 -4.030 -1.945 1.00 91.44 191 LEU A C 1
ATOM 1477 O O . LEU A 1 191 ? 11.047 -4.566 -3.021 1.00 91.44 191 LEU A O 1
ATOM 1481 N N . PRO A 1 192 ? 11.784 -3.664 -1.110 1.00 87.44 192 PRO A N 1
ATOM 1482 C CA . PRO A 1 192 ? 13.200 -3.832 -1.451 1.00 87.44 192 PRO A CA 1
ATOM 1483 C C . PRO A 1 192 ? 13.570 -5.252 -1.909 1.00 87.44 192 PR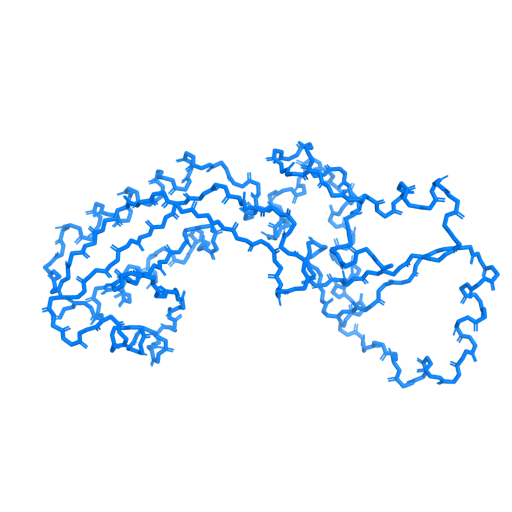O A C 1
ATOM 1485 O O . PRO A 1 192 ? 14.327 -5.416 -2.861 1.00 87.44 192 PRO A O 1
ATOM 1488 N N . GLN A 1 193 ? 12.988 -6.281 -1.287 1.00 90.31 193 GLN A N 1
ATOM 1489 C CA . GLN A 1 193 ? 13.220 -7.680 -1.656 1.00 90.31 193 GLN A CA 1
ATOM 1490 C C . GLN A 1 193 ? 12.576 -8.112 -2.989 1.00 90.31 193 GLN A C 1
ATOM 1492 O O . GLN A 1 193 ? 12.882 -9.188 -3.491 1.00 90.31 193 GLN A O 1
ATOM 1497 N N . GLU A 1 194 ? 11.689 -7.302 -3.571 1.00 93.69 194 GLU A N 1
ATOM 1498 C CA . GLU A 1 194 ? 11.017 -7.594 -4.847 1.00 93.69 194 GLU A CA 1
ATOM 1499 C C . GLU A 1 194 ? 11.778 -7.025 -6.055 1.00 93.69 194 GLU A C 1
ATOM 1501 O O . GLU A 1 194 ? 11.389 -7.270 -7.194 1.00 93.69 194 GLU A O 1
ATOM 1506 N N . PHE A 1 195 ? 12.877 -6.292 -5.840 1.00 92.56 195 PHE A N 1
ATOM 1507 C CA . PHE A 1 195 ? 13.605 -5.588 -6.906 1.00 92.56 195 PHE A CA 1
ATOM 1508 C C . PHE A 1 195 ? 14.179 -6.525 -7.958 1.00 92.56 195 PHE A C 1
ATOM 1510 O O . PHE A 1 195 ? 14.024 -6.278 -9.152 1.00 92.56 195 PHE A O 1
ATOM 1517 N N . ASP A 1 196 ? 14.840 -7.596 -7.527 1.00 93.62 196 ASP A N 1
ATOM 1518 C CA . ASP A 1 196 ? 15.469 -8.527 -8.462 1.00 93.62 196 ASP A CA 1
ATOM 1519 C C . ASP A 1 196 ? 14.413 -9.324 -9.241 1.00 93.62 196 ASP A C 1
ATOM 1521 O O . ASP A 1 196 ? 14.561 -9.548 -10.443 1.00 93.62 196 ASP A O 1
ATOM 1525 N N . ILE A 1 197 ? 13.296 -9.651 -8.585 1.00 95.31 197 ILE A N 1
ATOM 1526 C CA . ILE A 1 197 ? 12.133 -10.289 -9.208 1.00 95.31 197 ILE A CA 1
ATOM 1527 C C . ILE A 1 197 ? 11.506 -9.363 -10.262 1.00 95.31 197 ILE A C 1
ATOM 1529 O O . ILE A 1 197 ? 11.240 -9.789 -11.389 1.00 95.31 197 ILE A O 1
ATOM 1533 N N . LEU A 1 198 ? 11.295 -8.088 -9.920 1.00 96.50 198 LEU A N 1
ATOM 1534 C CA . LEU A 1 198 ? 10.769 -7.080 -10.837 1.00 96.50 198 LEU A CA 1
ATOM 1535 C C . LEU A 1 198 ? 11.697 -6.897 -12.042 1.00 96.50 198 LEU A C 1
ATOM 1537 O O . LEU A 1 198 ? 11.233 -6.929 -13.181 1.00 96.50 198 LEU A O 1
ATOM 1541 N N . LEU A 1 199 ? 13.002 -6.749 -11.804 1.00 95.44 199 LEU A N 1
ATOM 1542 C CA . LEU A 1 199 ? 14.008 -6.617 -12.855 1.00 95.44 199 LEU A CA 1
ATOM 1543 C C . LEU A 1 199 ? 13.959 -7.798 -13.823 1.00 95.44 199 LEU A C 1
ATOM 1545 O O . LEU A 1 199 ? 13.860 -7.588 -15.032 1.00 95.44 199 LEU A O 1
ATOM 1549 N N . GLN A 1 200 ? 14.008 -9.028 -13.302 1.00 95.25 200 GLN A N 1
ATOM 1550 C CA . GLN A 1 200 ? 13.948 -10.233 -14.123 1.00 95.25 200 GLN A CA 1
ATOM 1551 C C . GLN A 1 200 ? 12.689 -10.224 -14.994 1.00 95.25 200 GLN A C 1
ATOM 1553 O O . GLN A 1 200 ? 12.769 -10.422 -16.208 1.00 95.25 200 GLN A O 1
ATOM 1558 N N . ARG A 1 201 ? 11.532 -9.913 -14.399 1.00 95.88 201 ARG A N 1
ATOM 1559 C CA . ARG A 1 201 ? 10.260 -9.904 -15.119 1.00 95.88 201 ARG A CA 1
ATOM 1560 C C . ARG A 1 201 ? 10.198 -8.828 -16.201 1.00 95.88 201 ARG A C 1
ATOM 1562 O O . ARG A 1 201 ? 9.678 -9.089 -17.291 1.00 95.88 201 ARG A O 1
ATOM 1569 N N . LEU A 1 202 ? 10.726 -7.635 -15.929 1.00 96.12 202 LEU A N 1
ATOM 1570 C CA . LEU A 1 202 ? 10.828 -6.560 -16.915 1.00 96.12 202 LEU A CA 1
ATOM 1571 C C . LEU A 1 202 ? 11.716 -6.983 -18.087 1.00 96.12 202 LEU A C 1
ATOM 1573 O O . LEU A 1 202 ? 11.299 -6.856 -19.234 1.00 96.12 202 LEU A O 1
ATOM 1577 N N . VAL A 1 203 ? 12.887 -7.559 -17.816 1.00 95.12 203 VAL A N 1
ATOM 1578 C CA . VAL A 1 203 ? 13.810 -8.029 -18.859 1.00 95.12 203 VAL A CA 1
ATOM 1579 C C . VAL A 1 203 ? 13.183 -9.133 -19.714 1.00 95.12 203 VAL A C 1
ATOM 1581 O O . VAL A 1 203 ? 13.276 -9.080 -20.936 1.00 95.12 203 VAL A O 1
ATOM 1584 N N . GLU A 1 204 ? 12.508 -10.109 -19.106 1.00 95.00 204 GLU A N 1
ATOM 1585 C CA . GLU A 1 204 ? 11.801 -11.172 -19.836 1.00 95.00 204 GLU A CA 1
ATOM 1586 C C . GLU A 1 204 ? 10.668 -10.637 -20.717 1.00 95.00 204 GLU A C 1
ATOM 1588 O O . GLU A 1 204 ? 10.430 -11.150 -21.806 1.00 95.00 204 GLU A O 1
ATOM 1593 N N . THR A 1 205 ? 9.945 -9.621 -20.242 1.00 95.00 205 THR A N 1
ATOM 1594 C CA . THR A 1 205 ? 8.742 -9.115 -20.922 1.00 95.00 205 THR A CA 1
ATOM 1595 C C . THR A 1 205 ? 9.053 -8.063 -21.985 1.00 95.00 205 THR A C 1
ATOM 1597 O O . THR A 1 205 ? 8.235 -7.838 -22.882 1.00 95.00 205 THR A O 1
ATOM 1600 N N . LEU A 1 206 ? 10.190 -7.378 -21.860 1.00 92.12 206 LEU A N 1
ATOM 1601 C CA . LEU A 1 206 ? 10.596 -6.272 -22.725 1.00 92.12 206 LEU A CA 1
ATOM 1602 C C . LEU A 1 206 ? 11.681 -6.662 -23.738 1.00 92.12 206 LEU A C 1
ATOM 1604 O O . LEU A 1 206 ? 12.082 -5.803 -24.515 1.00 92.12 206 LEU A O 1
ATOM 1608 N N . ARG A 1 207 ? 12.158 -7.908 -23.753 1.00 86.19 207 ARG A N 1
ATOM 1609 C CA . ARG A 1 207 ? 12.989 -8.450 -24.842 1.00 86.19 207 ARG A CA 1
ATOM 1610 C C . ARG A 1 207 ? 12.153 -8.875 -26.041 1.00 86.19 207 ARG A C 1
ATOM 1612 O O . ARG A 1 207 ? 12.710 -8.769 -27.156 1.00 86.19 207 ARG A O 1
#

Sequence (207 aa):
DLGGGILLDLQTFGLPYEPVVRESIELGTDVVTFSGDKVLGGPQSGIIVGRREYIQKIKKNPLMRALRCDKLTYALLEATLRTFLHRSSLVQRHPVLRMLSEPVERLRERGEALMQKLSATKLQASVELTESEAQAGSGTLPLEKLPSVALAIRPQKGGVNSLARRLRTGSPPVIGYVQNDLFFIDLRTILPQEFDILLQRLVETLR

pLDDT: mean 92.28, std 8.97, range [42.97, 98.19]

Secondary structure (DSSP, 8-state):
--SS---S-GGGGTPPP---HHHHHHTT-SEEEEESSSTT-SSS-EEEEE-HHHHHHHHTSTHHHHS---HHHHHHHHHHHHHTT-GGGHHHH-HHHHHHT--HHHHHHHHHHHHHHHHTS--SEEEEEEEEEEE-SSSS----EEEEEEEEEEESSSHHHHHHHHHHTSSS----EEETTEEEEEGGG--GGGHHHHHHHHHHHH-

Radius of gyration: 20.77 Å; Cα contacts (8 Å, |Δi|>4): 308; chains: 1; bounding box: 52×32×57 Å

Nearest PDB structures (foldseek):
  3wco-assembly1_A  TM=9.535E-01  e=4.677E-18  Aquifex aeolicus VF5
  3wcn-assembly1_A  TM=9.329E-01  e=3.076E-18  Aquifex aeolicus VF5
  8uzw-assembly1_E  TM=9.394E-01  e=3.697E-16  Escherichia coli K-12
  8uzw-assembly1_C  TM=9.111E-01  e=2.157E-16  Escherichia coli K-12
  8uzw-assembly1_F  TM=9.435E-01  e=1.023E-15  Escherichia coli K-12